Protein AF-A0AAD4ZIA1-F1 (afdb_monomer)

pLDDT: mean 70.16, std 20.49, range [25.11, 92.88]

Organism: Prunus dulcis (NCBI:txid3755)

Mean predicted aligned error: 16.09 Å

Foldseek 3Di:
DDDCDPVNVVVLVVLLVLLVQLLDPPDDPVSDDQVSLLVSLVSLLVLLQVLLCLQPVVSCVVVVPPPPPPDDDDDDDDDDDDDDDDDDPPPPPPPPRPRDPVSVVSLVSSLSSLVSVLSSLVVDDHDPVSLVSLLVSLVVSVVGPPSVSSVVSSVSSVVSSVVCVVCPPDPDDDDDDDDPDPCPVPDVCVVVVVLVVLLVVLQVVLVVLLVCLLPDDPVVNVVSVVVLVVLLVVLVVCVPPPVCVSSVSSLVSLCHPDPDPSSNVVSVVSNVVNVVVVVVVVVVVVVDPDVVVVVVVPPDDDDDDDPPDDDPVDPPPPD

Radius of gyration: 28.11 Å; Cα contacts (8 Å, |Δi|>4): 155; chains: 1; bounding box: 78×63×79 Å

InterPro domains:
  IPR033031 Scc2/Nipped-B family [PTHR21704] (13-160)

Secondary structure (DSSP, 8-state):
-----HHHHHHHHHHHHHHHHHTSTT--GGG--HHHHHHHHHHHHHHHHHHHHHH-HHHHHHS-------------------------------------HHHHHHHHHHHHHHHHHHHHHTTSPPPHHHHHHHHHHHHHGGGSTT-HHHHHHHHHHHHHHHHHHHS-------------S------TTHHHHHHHHHHHHHHHHHHHHHHHHHH--HHHHHHHHHHHHHHHHHHHHHTT-TT-TTHHHHHHTTS---S-HHHHHHHHHHHHHHHHHHHHHHHHHTT---HHHHHHHTT--------TT--SS------

Structure (mmCIF, N/CA/C/O backbone):
data_AF-A0AAD4ZIA1-F1
#
_entry.id   AF-A0AAD4ZIA1-F1
#
loop_
_atom_site.group_PDB
_atom_site.id
_atom_site.type_symbol
_atom_site.label_atom_id
_atom_site.label_alt_id
_atom_site.label_comp_id
_atom_site.label_asym_id
_atom_site.label_entity_id
_atom_site.label_seq_id
_atom_site.pdbx_PDB_ins_code
_atom_site.Cartn_x
_atom_site.Cartn_y
_atom_site.Cartn_z
_atom_site.occupancy
_atom_site.B_iso_or_equiv
_atom_site.auth_seq_id
_atom_site.auth_comp_id
_atom_site.auth_asym_id
_atom_site.auth_atom_id
_atom_site.pdbx_PDB_model_num
ATOM 1 N N . MET A 1 1 ? 10.361 -2.906 28.491 1.00 37.09 1 MET A N 1
ATOM 2 C CA . MET A 1 1 ? 9.391 -3.959 28.869 1.00 37.09 1 MET A CA 1
ATOM 3 C C . MET A 1 1 ? 8.257 -3.280 29.614 1.00 37.09 1 MET A C 1
ATOM 5 O O . MET A 1 1 ? 8.283 -3.226 30.834 1.00 37.09 1 MET A O 1
ATOM 9 N N . SER A 1 2 ? 7.315 -2.694 28.877 1.00 39.81 2 SER A N 1
ATOM 10 C CA . SER A 1 2 ? 6.115 -2.099 29.465 1.00 39.81 2 SER A CA 1
ATOM 11 C C . SER A 1 2 ? 5.078 -3.209 29.590 1.00 39.81 2 SER A C 1
ATOM 13 O O . SER A 1 2 ? 4.652 -3.787 28.592 1.00 39.81 2 SER A O 1
ATOM 15 N N . SER A 1 3 ? 4.757 -3.591 30.823 1.00 42.06 3 SER A N 1
ATOM 16 C CA . SER A 1 3 ? 3.624 -4.463 31.110 1.00 42.06 3 SER A CA 1
ATOM 17 C C . SER A 1 3 ? 2.357 -3.743 30.663 1.00 42.06 3 SER A C 1
ATOM 19 O O . SER A 1 3 ? 1.998 -2.723 31.245 1.00 42.06 3 SER A O 1
ATOM 21 N N . VAL A 1 4 ? 1.703 -4.252 29.626 1.00 54.84 4 VAL A N 1
ATOM 22 C CA . VAL A 1 4 ? 0.378 -3.789 29.209 1.00 54.84 4 VAL A CA 1
ATOM 23 C C . VAL A 1 4 ? -0.554 -4.048 30.389 1.00 54.84 4 VAL A C 1
ATOM 25 O O . VAL A 1 4 ? -0.768 -5.199 30.771 1.00 54.84 4 VAL A O 1
ATOM 28 N N . GLY A 1 5 ? -1.009 -2.980 31.040 1.00 59.91 5 GLY A N 1
ATOM 29 C CA . GLY A 1 5 ? -1.892 -3.084 32.195 1.00 59.91 5 GLY A CA 1
ATOM 30 C C . GLY A 1 5 ? -3.260 -3.662 31.808 1.00 59.91 5 GLY A C 1
ATOM 31 O O . GLY A 1 5 ? -3.654 -3.581 30.637 1.00 59.91 5 GLY A O 1
ATOM 32 N N . PRO A 1 6 ? -4.017 -4.217 32.773 1.00 59.25 6 PRO A N 1
ATOM 33 C CA . PRO A 1 6 ? -5.397 -4.654 32.539 1.00 59.25 6 PRO A CA 1
ATOM 34 C C . PRO A 1 6 ? -6.262 -3.532 31.935 1.00 59.25 6 PRO A C 1
ATOM 36 O O . PRO A 1 6 ? -7.084 -3.796 31.059 1.00 59.25 6 PRO A O 1
ATOM 39 N N . ASP A 1 7 ? -5.987 -2.277 32.299 1.00 67.69 7 ASP A N 1
ATOM 40 C CA . ASP A 1 7 ? -6.701 -1.097 31.802 1.00 67.69 7 ASP A CA 1
ATOM 41 C C . ASP A 1 7 ? -6.546 -0.892 30.284 1.00 67.69 7 ASP A C 1
ATOM 43 O O . ASP A 1 7 ? -7.519 -0.599 29.593 1.00 67.69 7 ASP A O 1
ATOM 47 N N . GLN A 1 8 ? -5.355 -1.118 29.720 1.00 71.56 8 GLN A N 1
ATOM 48 C CA . GLN A 1 8 ? -5.111 -0.925 28.282 1.00 71.56 8 GLN A CA 1
ATOM 49 C C . GLN A 1 8 ? -5.798 -1.999 27.431 1.00 71.56 8 GLN A C 1
ATOM 51 O O . GLN A 1 8 ? -6.274 -1.717 26.329 1.00 71.56 8 GLN A O 1
ATOM 56 N N . THR A 1 9 ? -5.913 -3.216 27.970 1.00 74.69 9 THR A N 1
ATOM 57 C CA . THR A 1 9 ? -6.642 -4.312 27.316 1.00 74.69 9 THR A CA 1
ATOM 58 C C . THR A 1 9 ? -8.144 -4.016 27.289 1.00 74.69 9 THR A C 1
ATOM 60 O O . THR A 1 9 ? -8.772 -4.141 26.238 1.00 74.69 9 THR A O 1
ATOM 63 N N . ALA A 1 10 ? -8.705 -3.523 28.400 1.00 80.19 10 ALA A N 1
ATOM 64 C CA . ALA A 1 10 ? -10.113 -3.137 28.483 1.00 80.19 10 ALA A CA 1
ATOM 65 C C . ALA A 1 10 ? -10.469 -1.987 27.520 1.00 80.19 10 ALA A C 1
ATOM 67 O O . ALA A 1 10 ? -11.498 -2.035 26.843 1.00 80.19 10 ALA A O 1
ATOM 68 N N . ILE A 1 11 ? -9.595 -0.979 27.391 1.00 80.56 11 ILE A N 1
ATOM 69 C CA . ILE A 1 11 ? -9.784 0.115 26.424 1.00 80.56 11 ILE A CA 1
ATOM 70 C C . ILE A 1 11 ? -9.808 -0.432 24.989 1.00 80.56 11 ILE A C 1
ATOM 72 O O . ILE A 1 11 ? -10.689 -0.086 24.203 1.00 80.56 11 ILE A O 1
ATOM 76 N N . GLN A 1 12 ? -8.886 -1.333 24.645 1.00 78.50 12 GLN A N 1
ATOM 77 C CA . GLN A 1 12 ? -8.811 -1.931 23.311 1.00 78.50 12 GLN A CA 1
ATOM 78 C C . GLN A 1 12 ? -10.031 -2.810 22.980 1.00 78.50 12 GLN A C 1
ATOM 80 O O . GLN A 1 12 ? -10.472 -2.871 21.828 1.00 78.50 12 GLN A O 1
ATOM 85 N N . GLU A 1 13 ? -10.588 -3.500 23.975 1.00 82.75 13 GLU A N 1
ATOM 86 C CA . GLU A 1 13 ? -11.832 -4.257 23.833 1.00 82.75 13 GLU A CA 1
ATOM 87 C C . GLU A 1 13 ? -13.035 -3.347 23.606 1.00 82.75 13 GLU A C 1
ATOM 89 O O . GLU A 1 13 ? -13.807 -3.609 22.684 1.00 82.75 13 GLU A O 1
ATOM 94 N N . SER A 1 14 ? -13.137 -2.256 24.368 1.00 83.69 14 SER A N 1
ATOM 95 C CA . SER A 1 14 ? -14.177 -1.239 24.198 1.00 83.69 14 SER A CA 1
ATOM 96 C C . SER A 1 14 ? -14.125 -0.598 22.808 1.00 83.69 14 SER A C 1
ATOM 98 O O . SER A 1 14 ? -15.145 -0.502 22.130 1.00 83.69 14 SER A O 1
ATOM 100 N N . ILE A 1 15 ? -12.927 -0.251 22.323 1.00 84.69 15 ILE A N 1
ATOM 101 C CA . ILE A 1 15 ? -12.740 0.339 20.990 1.00 84.69 15 ILE A CA 1
ATOM 102 C C . ILE A 1 15 ? -13.124 -0.637 19.880 1.00 84.69 15 ILE A C 1
ATOM 104 O O . ILE A 1 15 ? -13.818 -0.249 18.943 1.00 84.69 15 ILE A O 1
ATOM 108 N N . HIS A 1 16 ? -12.721 -1.907 19.978 1.00 84.19 16 HIS A N 1
ATOM 109 C CA . HIS A 1 16 ? -13.161 -2.910 19.009 1.00 84.19 16 HIS A CA 1
ATOM 110 C C . HIS A 1 16 ? -14.686 -3.075 19.068 1.00 84.19 16 HIS A C 1
ATOM 112 O O . HIS A 1 16 ? -15.319 -3.047 18.022 1.00 84.19 16 HIS A O 1
ATOM 118 N N . ALA A 1 17 ? -15.301 -3.169 20.249 1.00 82.94 17 ALA A N 1
ATOM 119 C CA . ALA A 1 17 ? -16.757 -3.266 20.353 1.00 82.94 17 ALA A CA 1
ATOM 120 C C . ALA A 1 17 ? -17.465 -2.053 19.718 1.00 82.94 17 ALA A C 1
ATOM 122 O O . ALA A 1 17 ? -18.392 -2.233 18.932 1.00 82.94 17 ALA A O 1
ATOM 123 N N . ALA A 1 18 ? -16.986 -0.834 19.984 1.00 83.25 18 ALA A N 1
ATOM 124 C CA . ALA A 1 18 ? -17.515 0.389 19.386 1.00 83.25 18 ALA A CA 1
ATOM 125 C C . ALA A 1 18 ? -17.379 0.386 17.854 1.00 83.25 18 ALA A C 1
ATOM 127 O O . ALA A 1 18 ? -18.352 0.654 17.154 1.00 83.25 18 ALA A O 1
ATOM 128 N N . LEU A 1 19 ? -16.206 0.022 17.323 1.00 81.19 19 LEU A N 1
ATOM 129 C CA . LEU A 1 19 ? -15.974 -0.084 15.879 1.00 81.19 19 LEU A CA 1
ATOM 130 C C . LEU A 1 19 ? -16.812 -1.176 15.220 1.00 81.19 19 LEU A C 1
ATOM 132 O O . LEU A 1 19 ? -17.355 -0.947 14.148 1.00 81.19 19 LEU A O 1
ATOM 136 N N . ALA A 1 20 ? -16.954 -2.338 15.854 1.00 80.62 20 ALA A N 1
ATOM 137 C CA . ALA A 1 20 ? -17.770 -3.430 15.333 1.00 80.62 20 ALA A CA 1
ATOM 138 C C . ALA A 1 20 ? -19.249 -3.031 15.240 1.00 80.62 20 ALA A C 1
ATOM 140 O O . ALA A 1 20 ? -19.926 -3.396 14.283 1.00 80.62 20 ALA A O 1
ATOM 141 N N . VAL A 1 21 ? -19.735 -2.245 16.206 1.00 80.88 21 VAL A N 1
ATOM 142 C CA . VAL A 1 21 ? -21.086 -1.676 16.172 1.00 80.88 21 VAL A CA 1
ATOM 143 C C . VAL A 1 21 ? -21.204 -0.624 15.067 1.00 80.88 21 VAL A C 1
ATOM 145 O O . VAL A 1 21 ? -22.150 -0.684 14.292 1.00 80.88 21 VAL A O 1
ATOM 148 N N . MET A 1 22 ? -20.247 0.301 14.943 1.00 78.50 22 MET A N 1
ATOM 149 C CA . MET A 1 22 ? -20.277 1.358 13.916 1.00 78.50 22 MET A CA 1
ATOM 150 C C . MET A 1 22 ? -20.092 0.835 12.480 1.00 78.50 22 MET A C 1
ATOM 152 O O . MET A 1 22 ? -20.610 1.441 11.545 1.00 78.50 22 MET A O 1
ATOM 156 N N . ALA A 1 23 ? -19.382 -0.281 12.296 1.00 76.06 23 ALA A N 1
ATOM 157 C CA . ALA A 1 23 ? -19.125 -0.904 10.995 1.00 76.06 23 ALA A CA 1
ATOM 158 C C . ALA A 1 23 ? -20.244 -1.860 10.530 1.00 76.06 23 ALA A C 1
ATOM 160 O O . ALA A 1 23 ? -20.169 -2.406 9.429 1.00 76.06 23 ALA A O 1
ATOM 161 N N . HIS A 1 24 ? -21.283 -2.096 11.342 1.00 76.69 24 HIS A N 1
ATOM 162 C CA . HIS A 1 24 ? -22.409 -2.936 10.933 1.00 76.69 24 HIS A CA 1
ATOM 163 C C . HIS A 1 24 ? -23.261 -2.228 9.864 1.00 76.69 24 HIS A C 1
ATOM 165 O O . HIS A 1 24 ? -23.555 -1.037 9.948 1.00 76.69 24 HIS A O 1
ATOM 171 N N . ASN A 1 25 ? -23.721 -2.982 8.864 1.00 57.41 25 ASN A N 1
ATOM 172 C CA . ASN A 1 25 ? -24.645 -2.495 7.841 1.00 57.41 25 ASN A CA 1
ATOM 173 C C . ASN A 1 25 ? -26.004 -2.101 8.472 1.00 57.41 25 ASN A C 1
ATOM 175 O O . ASN A 1 25 ? -26.551 -2.901 9.228 1.00 57.41 25 ASN A O 1
ATOM 179 N N . GLN A 1 26 ? -26.562 -0.929 8.137 1.00 61.12 26 GLN A N 1
ATOM 180 C CA . GLN A 1 26 ? -27.829 -0.364 8.670 1.00 61.12 26 GLN A CA 1
ATOM 181 C C . GLN A 1 26 ? -27.776 0.283 10.072 1.00 61.12 26 GLN A C 1
ATOM 183 O O . GLN A 1 26 ? -28.705 0.134 10.868 1.00 61.12 26 GLN A O 1
ATOM 188 N N . MET A 1 27 ? -26.726 1.047 10.381 1.00 69.44 27 MET A N 1
ATOM 189 C CA . MET A 1 27 ? -26.651 1.794 11.643 1.00 69.44 27 MET A CA 1
ATOM 190 C C . MET A 1 27 ? -27.258 3.209 11.548 1.00 69.44 27 MET A C 1
ATOM 192 O O . MET A 1 27 ? -27.096 3.888 10.530 1.00 69.44 27 MET A O 1
ATOM 196 N N . PRO A 1 28 ? -27.950 3.701 12.600 1.00 71.62 28 PRO A N 1
ATOM 197 C CA . PRO A 1 28 ? -28.499 5.054 12.618 1.00 71.62 28 PRO A CA 1
ATOM 198 C C . PRO A 1 28 ? -27.390 6.108 12.560 1.00 71.62 28 PRO A C 1
ATOM 200 O O . PRO A 1 28 ? -26.430 6.039 13.326 1.00 71.62 28 PRO A O 1
ATOM 203 N N . LYS A 1 29 ? -27.588 7.166 11.760 1.00 67.88 29 LYS A N 1
ATOM 204 C CA . LYS A 1 29 ? -26.634 8.288 11.625 1.00 67.88 29 LYS A CA 1
ATOM 205 C C . LYS A 1 29 ? -26.238 8.961 12.951 1.00 67.88 29 LYS A C 1
ATOM 207 O O . LYS A 1 29 ? -25.201 9.593 13.036 1.00 67.88 29 LYS A O 1
ATOM 212 N N . GLN A 1 30 ? -27.061 8.824 13.989 1.00 69.06 30 GLN A N 1
ATOM 213 C CA . GLN A 1 30 ? -26.855 9.422 15.315 1.00 69.06 30 GLN A CA 1
ATOM 214 C C . GLN A 1 30 ? -25.779 8.716 16.157 1.00 69.06 30 GLN A C 1
ATOM 216 O O . GLN A 1 30 ? -25.318 9.280 17.150 1.00 69.06 30 GLN A O 1
ATOM 221 N N . LEU A 1 31 ? -25.415 7.475 15.808 1.00 72.56 31 LEU A N 1
ATOM 222 C CA . LEU A 1 31 ? -24.353 6.734 16.498 1.00 72.56 31 LEU A CA 1
ATOM 223 C C . LEU A 1 31 ? -22.956 7.162 16.059 1.00 72.56 31 LEU A C 1
ATOM 225 O O . LEU A 1 31 ? -21.994 6.949 16.796 1.00 72.56 31 LEU A O 1
ATOM 229 N N . TYR A 1 32 ? -22.863 7.794 14.899 1.00 76.31 32 TYR A N 1
ATOM 230 C CA . TYR A 1 32 ? -21.624 8.313 14.378 1.00 76.31 32 TYR A CA 1
ATOM 231 C C . TYR A 1 32 ? -21.344 9.688 14.974 1.00 76.31 32 TYR A C 1
ATOM 233 O O . TYR A 1 32 ? -21.985 10.690 14.655 1.00 76.31 32 TYR A O 1
ATOM 241 N N . LYS A 1 33 ? -20.423 9.713 15.933 1.00 79.06 33 LYS A N 1
ATOM 242 C CA . LYS A 1 33 ? -19.935 10.948 16.540 1.00 79.06 33 LYS A CA 1
ATOM 243 C C . LYS A 1 33 ? -18.488 11.129 16.130 1.00 79.06 33 LYS A C 1
ATOM 245 O O . LYS A 1 33 ? -17.649 10.322 16.530 1.00 79.06 33 LYS A O 1
ATOM 250 N N . GLU A 1 34 ? -18.213 12.212 15.413 1.00 79.00 34 GLU A N 1
ATOM 251 C CA . GLU A 1 34 ? -16.874 12.582 14.947 1.00 79.00 34 GLU A CA 1
ATOM 252 C C . GLU A 1 34 ? -15.849 12.503 16.087 1.00 79.00 34 GLU A C 1
ATOM 254 O O . GLU A 1 34 ? -14.891 11.747 15.992 1.00 79.00 34 GLU A O 1
ATOM 259 N N . GLU A 1 35 ? -16.134 13.109 17.245 1.00 83.50 35 GLU A N 1
ATOM 260 C CA . GLU A 1 35 ? -15.244 13.061 18.417 1.00 83.50 35 GLU A CA 1
ATOM 261 C C . GLU A 1 35 ? -14.875 11.641 18.888 1.00 83.50 35 GLU A C 1
ATOM 263 O O . GLU A 1 35 ? -13.798 11.421 19.445 1.00 83.50 35 GLU A O 1
ATOM 268 N N . ILE A 1 36 ? -15.784 10.670 18.743 1.00 82.25 36 ILE A N 1
ATOM 269 C CA . ILE A 1 36 ? -15.523 9.280 19.136 1.00 82.25 36 ILE A CA 1
ATOM 270 C C . ILE A 1 36 ? -14.604 8.626 18.105 1.00 82.25 36 ILE A C 1
ATOM 272 O O . ILE A 1 36 ? -13.661 7.933 18.483 1.00 82.25 36 ILE A O 1
ATOM 276 N N . ILE A 1 37 ? -14.849 8.876 16.821 1.00 83.06 37 ILE A N 1
ATOM 277 C CA . ILE A 1 37 ? -14.045 8.350 15.715 1.00 83.06 37 ILE A CA 1
ATOM 278 C C . ILE A 1 37 ? -12.629 8.918 15.779 1.00 83.06 37 ILE A C 1
ATOM 280 O O . ILE A 1 37 ? -11.670 8.149 15.733 1.00 83.06 37 ILE A O 1
ATOM 284 N N . GLU A 1 38 ? -12.483 10.226 15.992 1.00 84.12 38 GLU A N 1
ATOM 285 C CA . GLU A 1 38 ? -11.178 10.872 16.149 1.00 84.12 38 GLU A CA 1
ATOM 286 C C . GLU A 1 38 ? -10.405 10.284 17.334 1.00 84.12 38 GLU A C 1
ATOM 288 O O . GLU A 1 38 ? -9.246 9.899 17.183 1.00 84.12 38 GLU A O 1
ATOM 293 N N . ARG A 1 39 ? -11.052 10.096 18.496 1.00 84.94 39 ARG A N 1
ATOM 294 C CA . ARG A 1 39 ? -10.414 9.448 19.657 1.00 84.94 39 ARG A CA 1
ATOM 295 C C . ARG A 1 39 ? -10.002 8.001 19.382 1.00 84.94 39 ARG A C 1
ATOM 297 O O . ARG A 1 39 ? -8.949 7.568 19.849 1.00 84.94 39 ARG A O 1
ATOM 304 N N . ILE A 1 40 ? -10.811 7.241 18.645 1.00 86.12 40 ILE A N 1
ATOM 305 C CA . ILE A 1 40 ? -10.488 5.859 18.270 1.00 86.12 40 ILE A CA 1
ATOM 306 C C . ILE A 1 40 ? -9.285 5.819 17.323 1.00 86.12 40 ILE A C 1
ATOM 308 O O . ILE A 1 40 ? -8.394 4.985 17.503 1.00 86.12 40 ILE A O 1
ATOM 312 N N . LEU A 1 41 ? -9.237 6.711 16.333 1.00 85.62 41 LEU A N 1
ATOM 313 C CA . LEU A 1 41 ? -8.121 6.825 15.393 1.00 85.62 41 LEU A CA 1
ATOM 314 C C . LEU A 1 41 ? -6.832 7.237 16.106 1.00 85.62 41 LEU A C 1
ATOM 316 O O . LEU A 1 41 ? -5.792 6.601 15.921 1.00 85.62 41 LEU A O 1
ATOM 320 N N . GLU A 1 42 ? -6.927 8.239 16.976 1.00 86.00 42 GLU A N 1
ATOM 321 C CA . GLU A 1 42 ? -5.843 8.718 17.828 1.00 86.00 42 GLU A CA 1
ATOM 322 C C . GLU A 1 42 ? -5.264 7.582 18.679 1.00 86.00 42 GLU A C 1
ATOM 324 O O . GLU A 1 42 ? -4.055 7.344 18.681 1.00 86.00 42 GLU A O 1
ATOM 329 N N . PHE A 1 43 ? -6.123 6.821 19.361 1.00 86.12 43 PHE A N 1
ATOM 330 C CA . PHE A 1 43 ? -5.699 5.674 20.161 1.00 86.12 43 PHE A CA 1
ATOM 331 C C . PHE A 1 43 ? -5.072 4.568 19.305 1.00 86.12 43 PHE A C 1
ATOM 333 O O . PHE A 1 43 ? -4.028 4.020 19.662 1.00 86.12 43 PHE A O 1
ATOM 340 N N . SER A 1 44 ? -5.683 4.247 18.162 1.00 86.81 44 SER A N 1
ATOM 341 C CA . SER A 1 44 ? -5.189 3.208 17.251 1.00 86.81 44 SER A CA 1
ATOM 342 C C . SER A 1 44 ? -3.789 3.541 16.744 1.00 86.81 44 SER A C 1
ATOM 344 O O . SER A 1 44 ? -2.927 2.666 16.694 1.00 86.81 44 SER A O 1
ATOM 346 N N . ARG A 1 45 ? -3.521 4.816 16.437 1.00 86.94 45 ARG A N 1
ATOM 347 C CA . ARG A 1 45 ? -2.191 5.277 16.032 1.00 86.94 45 ARG A CA 1
ATOM 348 C C . ARG A 1 45 ? -1.148 5.070 17.125 1.00 86.94 45 ARG A C 1
ATOM 350 O O . ARG A 1 45 ? -0.082 4.533 16.832 1.00 86.94 45 ARG A O 1
ATOM 357 N N . HIS A 1 46 ? -1.439 5.496 18.352 1.00 86.38 46 HIS A N 1
ATOM 358 C CA . HIS A 1 46 ? -0.512 5.328 19.475 1.00 86.38 46 HIS A CA 1
ATOM 359 C C . HIS A 1 46 ? -0.199 3.852 19.722 1.00 86.38 46 HIS A C 1
ATOM 361 O O . HIS A 1 46 ? 0.959 3.472 19.829 1.00 86.38 46 HIS A O 1
ATOM 367 N N . GLN A 1 47 ? -1.214 2.993 19.680 1.00 85.81 47 GLN A N 1
ATOM 368 C CA . GLN A 1 47 ? -1.020 1.555 19.841 1.00 85.81 47 GLN A CA 1
ATOM 369 C C . GLN A 1 47 ? -0.192 0.933 18.709 1.00 85.81 47 GLN A C 1
ATOM 371 O O . GLN A 1 47 ? 0.629 0.052 18.949 1.00 85.81 47 GLN A O 1
ATOM 376 N N . ILE A 1 48 ? -0.376 1.383 17.465 1.00 87.44 48 ILE A N 1
ATOM 377 C CA . ILE A 1 48 ? 0.440 0.936 16.328 1.00 87.44 48 ILE A CA 1
ATOM 378 C C . ILE A 1 48 ? 1.901 1.388 16.501 1.00 87.44 48 ILE A C 1
ATOM 380 O O . ILE A 1 48 ? 2.809 0.597 16.250 1.00 87.44 48 ILE A O 1
ATOM 384 N N . MET A 1 49 ? 2.133 2.609 16.991 1.00 86.06 49 MET A N 1
ATOM 385 C CA . MET A 1 49 ? 3.465 3.119 17.343 1.00 86.06 49 MET A CA 1
ATOM 386 C C . MET A 1 49 ? 4.125 2.278 18.449 1.00 86.06 49 MET A C 1
ATOM 388 O O . MET A 1 49 ? 5.291 1.906 18.325 1.00 86.06 49 MET A O 1
ATOM 392 N N . ASP A 1 50 ? 3.374 1.912 19.488 1.00 85.38 50 ASP A N 1
ATOM 393 C CA . ASP A 1 50 ? 3.861 1.068 20.585 1.00 85.38 50 ASP A CA 1
ATOM 394 C C . ASP A 1 50 ? 4.233 -0.338 20.100 1.00 85.38 50 ASP A C 1
ATOM 396 O O . ASP A 1 50 ? 5.271 -0.885 20.482 1.00 85.38 50 ASP A O 1
ATOM 400 N N . VAL A 1 51 ? 3.414 -0.917 19.213 1.00 85.38 51 VAL A N 1
ATOM 401 C CA . VAL A 1 51 ? 3.711 -2.203 18.570 1.00 85.38 51 VAL A CA 1
ATOM 402 C C . VAL A 1 51 ? 4.980 -2.093 17.724 1.00 85.38 51 VAL A C 1
ATOM 404 O O . VAL A 1 51 ? 5.860 -2.936 17.865 1.00 85.38 51 VAL A O 1
ATOM 407 N N . MET A 1 52 ? 5.131 -1.045 16.909 1.00 85.44 52 MET A N 1
ATOM 408 C CA . MET A 1 52 ? 6.353 -0.822 16.125 1.00 85.44 52 MET A CA 1
ATOM 409 C C . MET A 1 52 ? 7.600 -0.731 17.010 1.00 85.44 52 MET A C 1
ATOM 411 O O . MET A 1 52 ? 8.575 -1.437 16.765 1.00 85.44 52 MET A O 1
ATOM 415 N N . CYS A 1 53 ? 7.546 0.055 18.088 1.00 84.62 53 CYS A N 1
ATOM 416 C CA . CYS A 1 53 ? 8.648 0.186 19.045 1.00 84.62 53 CYS A CA 1
ATOM 417 C C . CYS A 1 53 ? 8.991 -1.135 19.757 1.00 84.62 53 CYS A C 1
ATOM 419 O O . CYS A 1 53 ? 10.139 -1.353 20.148 1.00 84.62 53 CYS A O 1
ATOM 421 N N . ALA A 1 54 ? 8.006 -2.014 19.961 1.00 84.56 54 ALA A N 1
ATOM 422 C CA . ALA A 1 54 ? 8.218 -3.313 20.593 1.00 84.56 54 ALA A CA 1
ATOM 423 C C . ALA A 1 54 ? 8.918 -4.324 19.668 1.00 84.56 54 ALA A C 1
ATOM 425 O O . ALA A 1 54 ? 9.644 -5.191 20.162 1.00 84.56 54 ALA A O 1
ATOM 426 N N . TYR A 1 55 ? 8.691 -4.224 18.357 1.00 83.44 55 TYR A N 1
ATOM 427 C CA . TYR A 1 55 ? 9.327 -5.067 17.341 1.00 83.44 55 TYR A CA 1
ATOM 428 C C . TYR A 1 55 ? 10.713 -4.548 16.949 1.00 83.44 55 TYR A C 1
ATOM 430 O O . TYR A 1 55 ? 11.647 -5.343 16.846 1.00 83.44 55 TYR A O 1
ATOM 438 N N . ASP A 1 56 ? 10.869 -3.230 16.826 1.00 83.38 56 ASP A N 1
ATOM 439 C CA . ASP A 1 56 ? 12.149 -2.578 16.572 1.00 83.38 56 ASP A CA 1
ATOM 440 C C . ASP A 1 56 ? 12.399 -1.425 17.566 1.00 83.38 56 ASP A C 1
ATOM 442 O O . ASP A 1 56 ? 11.911 -0.306 17.388 1.00 83.38 56 ASP A O 1
ATOM 446 N N . PRO A 1 57 ? 13.214 -1.654 18.612 1.00 74.88 57 PRO A N 1
ATOM 447 C CA . PRO A 1 57 ? 13.578 -0.610 19.567 1.00 74.88 57 PRO A CA 1
ATOM 448 C C . PRO A 1 57 ? 14.378 0.553 18.959 1.00 74.88 57 PRO A C 1
ATOM 450 O O . PRO A 1 57 ? 14.448 1.621 19.568 1.00 74.88 57 PRO A O 1
ATOM 453 N N . SER A 1 58 ? 15.003 0.376 17.789 1.00 75.31 58 SER A N 1
ATOM 454 C CA . SER A 1 58 ? 15.718 1.460 17.105 1.00 75.31 58 SER A CA 1
ATOM 455 C C . SER A 1 58 ? 14.755 2.489 16.505 1.00 75.31 58 SER A C 1
ATOM 457 O O . SER A 1 58 ? 15.059 3.685 16.500 1.00 75.31 58 SER A O 1
ATOM 459 N N . TYR A 1 59 ? 13.543 2.059 16.140 1.00 72.62 59 TYR A N 1
ATOM 460 C CA . TYR A 1 59 ? 12.458 2.930 15.698 1.00 72.62 59 TYR A CA 1
ATOM 461 C C . TYR A 1 59 ? 12.053 3.940 16.788 1.00 72.62 59 TYR A C 1
ATOM 463 O O . TYR A 1 59 ? 11.906 5.132 16.515 1.00 72.62 59 TYR A O 1
ATOM 471 N N . HIS A 1 60 ? 12.006 3.504 18.054 1.00 68.00 60 HIS A N 1
ATOM 472 C CA . HIS A 1 60 ? 11.753 4.382 19.206 1.00 68.00 60 HIS A CA 1
ATOM 473 C C . HIS A 1 60 ? 12.819 5.486 19.361 1.00 68.00 60 HIS A C 1
ATOM 475 O O . HIS A 1 60 ? 12.522 6.588 19.817 1.00 68.00 60 HIS A O 1
ATOM 481 N N . ALA A 1 61 ? 14.079 5.217 19.004 1.00 61.44 61 ALA A N 1
ATOM 482 C CA . ALA A 1 61 ? 15.158 6.201 19.124 1.00 61.44 61 ALA A CA 1
ATOM 483 C C . ALA A 1 61 ? 15.083 7.301 18.051 1.00 61.44 61 ALA A C 1
ATOM 485 O O . ALA A 1 61 ? 15.483 8.432 18.317 1.00 61.44 61 ALA A O 1
ATOM 486 N N . LEU A 1 62 ? 14.553 6.974 16.868 1.00 59.56 62 LEU A N 1
ATOM 487 C CA . LEU A 1 62 ? 14.370 7.905 15.749 1.00 59.56 62 LEU A CA 1
ATOM 488 C C . LEU A 1 62 ? 13.075 8.721 15.855 1.00 59.56 62 LEU A C 1
ATOM 490 O O . LEU A 1 62 ? 13.009 9.832 15.336 1.00 59.56 62 LEU A O 1
ATOM 494 N N . HIS A 1 63 ? 12.066 8.178 16.538 1.00 60.72 63 HIS A N 1
ATOM 495 C CA . HIS A 1 63 ? 10.744 8.785 16.700 1.00 60.72 63 HIS A CA 1
ATOM 496 C C . HIS A 1 63 ? 10.429 9.191 18.141 1.00 60.72 63 HIS A C 1
ATOM 498 O O . HIS A 1 63 ? 9.255 9.360 18.478 1.00 60.72 63 HIS A O 1
ATOM 504 N N . ARG A 1 64 ? 11.453 9.391 18.988 1.00 45.53 64 ARG A N 1
ATOM 505 C CA . ARG A 1 64 ? 11.253 10.062 20.278 1.00 45.53 64 ARG A CA 1
ATOM 506 C C . ARG A 1 64 ? 10.497 11.364 19.984 1.00 45.53 64 ARG A C 1
ATOM 508 O O . ARG A 1 64 ? 10.966 12.116 19.123 1.00 45.53 64 ARG A O 1
ATOM 515 N N . PRO A 1 65 ? 9.343 11.620 20.624 1.00 37.53 65 PRO A N 1
ATOM 516 C CA . PRO A 1 65 ? 8.704 12.914 20.490 1.00 37.53 65 PRO A CA 1
ATOM 517 C C . PRO A 1 65 ? 9.760 13.955 20.845 1.00 37.53 65 PRO A C 1
ATOM 519 O O . PRO A 1 65 ? 10.415 13.861 21.885 1.00 37.53 65 PRO A O 1
ATOM 522 N N . ILE A 1 66 ? 10.000 14.879 19.919 1.00 39.72 66 ILE A N 1
ATOM 523 C CA . ILE A 1 66 ? 10.715 16.109 20.221 1.00 39.72 66 ILE A CA 1
ATOM 524 C C . ILE A 1 66 ? 9.739 16.867 21.119 1.00 39.72 66 ILE A C 1
ATOM 526 O O . ILE A 1 66 ? 8.937 17.661 20.642 1.00 39.72 66 ILE A O 1
ATOM 530 N N . GLU A 1 67 ? 9.701 16.501 22.398 1.00 33.06 67 GLU A N 1
ATOM 531 C CA . GLU A 1 67 ? 9.297 17.451 23.414 1.00 33.06 67 GLU A CA 1
ATOM 532 C C . GLU A 1 67 ? 10.358 18.545 23.349 1.00 33.06 67 GLU A C 1
ATOM 534 O O . GLU A 1 67 ? 11.563 18.277 23.398 1.00 33.06 67 GLU A O 1
ATOM 539 N N . GLU A 1 68 ? 9.882 19.747 23.056 1.00 35.47 68 GLU A N 1
ATOM 540 C CA . GLU A 1 68 ? 10.633 20.990 23.035 1.00 35.47 68 GLU A CA 1
ATOM 541 C C . GLU A 1 68 ? 11.168 21.278 24.444 1.00 35.47 68 GLU A C 1
ATOM 543 O O . GLU A 1 68 ? 10.685 22.172 25.124 1.00 35.47 68 GLU A O 1
ATOM 548 N N . ASP A 1 69 ? 12.169 20.527 24.894 1.00 32.47 69 ASP A N 1
ATOM 549 C CA . ASP A 1 69 ? 13.025 20.949 25.998 1.00 32.47 69 ASP A CA 1
ATOM 550 C C . ASP A 1 69 ? 14.216 21.694 25.387 1.00 32.47 69 ASP A C 1
ATOM 552 O O . ASP A 1 69 ? 15.331 21.182 25.240 1.00 32.47 69 ASP A O 1
ATOM 556 N N . GLU A 1 70 ? 13.944 22.933 24.974 1.00 33.47 70 GLU A N 1
ATOM 557 C CA . GLU A 1 70 ? 14.961 23.974 25.013 1.00 33.47 70 GLU A CA 1
ATOM 558 C C . GLU A 1 70 ? 15.289 24.241 26.486 1.00 33.47 70 GLU A C 1
ATOM 560 O O . GLU A 1 70 ? 14.611 25.019 27.147 1.00 33.47 70 GLU A O 1
ATOM 565 N N . ASP A 1 71 ? 16.355 23.627 26.992 1.00 30.08 71 ASP A N 1
ATOM 566 C CA . ASP A 1 71 ? 17.094 24.205 28.113 1.00 30.08 71 ASP A CA 1
ATOM 567 C C . ASP A 1 71 ? 18.574 24.313 27.713 1.00 30.08 71 ASP A C 1
ATOM 569 O O . ASP A 1 71 ? 19.283 23.301 27.610 1.00 30.08 71 ASP A O 1
ATOM 573 N N . PRO A 1 72 ? 19.056 25.527 27.387 1.00 38.25 72 PRO A N 1
ATOM 574 C CA . PRO A 1 72 ? 20.458 25.774 27.147 1.00 38.25 72 PRO A CA 1
ATOM 575 C C . PRO A 1 72 ? 21.167 26.000 28.487 1.00 38.25 72 PRO A C 1
ATOM 577 O O . PRO A 1 72 ? 20.721 26.784 29.317 1.00 38.25 72 PRO A O 1
ATOM 580 N N . ASP A 1 73 ? 22.350 25.400 28.600 1.00 29.16 73 ASP A N 1
ATOM 581 C CA . ASP A 1 73 ? 23.445 25.797 29.495 1.00 29.16 73 ASP A CA 1
ATOM 582 C C . ASP A 1 73 ? 23.557 25.094 30.865 1.00 29.16 73 ASP A C 1
ATOM 584 O O . ASP A 1 73 ? 22.860 25.397 31.828 1.00 29.16 73 ASP A O 1
ATOM 588 N N . ALA A 1 74 ? 24.542 24.190 30.953 1.00 33.06 74 ALA A N 1
ATOM 589 C CA . ALA A 1 74 ? 25.377 23.990 32.142 1.00 33.06 74 ALA A CA 1
ATOM 590 C C . ALA A 1 74 ? 26.646 23.185 31.779 1.00 33.06 74 ALA A C 1
ATOM 592 O O . ALA A 1 74 ? 26.716 21.963 31.902 1.00 33.06 74 ALA A O 1
ATOM 593 N N . GLU A 1 75 ? 27.634 23.908 31.256 1.00 27.53 75 GLU A N 1
ATOM 594 C CA . GLU A 1 75 ? 29.040 23.899 31.694 1.00 27.53 75 GLU A CA 1
ATOM 595 C C . GLU A 1 75 ? 29.768 22.568 32.044 1.00 27.53 75 GLU A C 1
ATOM 597 O O . GLU A 1 75 ? 29.614 21.951 33.093 1.00 27.53 75 GLU A O 1
ATOM 602 N N . ILE A 1 76 ? 30.683 22.199 31.140 1.00 31.45 76 ILE A N 1
ATOM 603 C CA . ILE A 1 76 ? 32.108 21.854 31.343 1.00 31.45 76 ILE A CA 1
ATOM 604 C C . ILE A 1 76 ? 32.550 21.327 32.732 1.00 31.45 76 ILE A C 1
ATOM 606 O O . ILE A 1 76 ? 32.686 22.073 33.695 1.00 31.45 76 ILE A O 1
ATOM 610 N N . GLY A 1 77 ? 33.093 20.098 32.728 1.00 25.11 77 GLY A N 1
ATOM 611 C CA . GLY A 1 77 ? 34.367 19.815 33.408 1.00 25.11 77 GLY A CA 1
ATOM 612 C C . GLY A 1 77 ? 34.484 18.483 34.156 1.00 25.11 77 GLY A C 1
ATOM 613 O O . GLY A 1 77 ? 33.962 18.332 35.253 1.00 25.11 77 GLY A O 1
ATOM 614 N N . SER A 1 78 ? 35.333 17.575 33.653 1.00 28.34 78 SER A N 1
ATOM 615 C CA . SER A 1 78 ? 36.605 17.189 34.313 1.00 28.34 78 SER A CA 1
ATOM 616 C C . SER A 1 78 ? 37.054 15.755 34.004 1.00 28.34 78 SER A C 1
ATOM 618 O O . SER A 1 78 ? 36.354 14.768 34.211 1.00 28.34 78 SER A O 1
ATOM 620 N N . ALA A 1 79 ? 38.298 15.661 33.540 1.00 29.39 79 ALA A N 1
ATOM 621 C CA . ALA A 1 79 ? 39.029 14.443 33.231 1.00 29.39 79 ALA A CA 1
ATOM 622 C C . ALA A 1 79 ? 39.623 13.771 34.484 1.00 29.39 79 ALA A C 1
ATOM 624 O O . ALA A 1 79 ? 40.172 14.467 35.335 1.00 29.39 79 ALA A O 1
ATOM 625 N N . SER A 1 80 ? 39.676 12.427 34.523 1.00 27.95 80 SER A N 1
ATOM 626 C CA . SER A 1 80 ? 40.929 11.666 34.751 1.00 27.95 80 SER A CA 1
ATOM 627 C C . SER A 1 80 ? 40.769 10.138 34.906 1.00 27.95 80 SER A C 1
ATOM 629 O O . SER A 1 80 ? 40.097 9.648 35.801 1.00 27.95 80 SER A O 1
ATOM 631 N N . LYS A 1 81 ? 41.606 9.431 34.122 1.00 30.89 81 LYS A N 1
ATOM 632 C CA . LYS A 1 81 ? 42.395 8.204 34.415 1.00 30.89 81 LYS A CA 1
ATOM 633 C C . LYS A 1 81 ? 41.762 6.789 34.444 1.00 30.89 81 LYS A C 1
ATOM 635 O O . LYS A 1 81 ? 41.274 6.312 35.454 1.00 30.89 81 LYS A O 1
ATOM 640 N N . LYS A 1 82 ? 42.144 6.050 33.382 1.00 30.20 82 LYS A N 1
ATOM 641 C CA . LYS A 1 82 ? 42.797 4.710 33.347 1.00 30.20 82 LYS A CA 1
ATOM 642 C C . LYS A 1 82 ? 42.051 3.503 33.956 1.00 30.20 82 LYS A C 1
ATOM 644 O O . LYS A 1 82 ? 42.135 3.281 35.156 1.00 30.20 82 LYS A O 1
ATOM 649 N N . ARG A 1 83 ? 41.670 2.541 33.096 1.00 30.34 83 ARG A N 1
ATOM 650 C CA . ARG A 1 83 ? 42.441 1.288 32.870 1.00 30.34 83 ARG A CA 1
ATOM 651 C C . ARG A 1 83 ? 41.846 0.419 31.750 1.00 30.34 83 ARG A C 1
ATOM 653 O O . ARG A 1 83 ? 40.657 0.138 31.729 1.00 30.34 83 ARG A O 1
ATOM 660 N N . HIS A 1 84 ? 42.728 -0.052 30.870 1.00 31.45 84 HIS A N 1
ATOM 661 C CA . HIS A 1 84 ? 42.496 -1.119 29.895 1.00 31.45 84 HIS A CA 1
ATOM 662 C C . HIS A 1 84 ? 41.997 -2.405 30.578 1.00 31.45 84 HIS A C 1
ATOM 664 O O . HIS A 1 84 ? 42.660 -2.921 31.478 1.00 31.45 84 HIS A O 1
ATOM 670 N N . SER A 1 85 ? 40.902 -2.979 30.079 1.00 26.67 85 SER A N 1
ATOM 671 C CA . SER A 1 85 ? 40.636 -4.416 30.166 1.00 26.67 85 SER A CA 1
ATOM 672 C C . SER A 1 85 ? 40.072 -4.867 28.825 1.00 26.67 85 SER A C 1
ATOM 674 O O . SER A 1 85 ? 38.941 -4.554 28.464 1.00 26.67 85 SER A O 1
ATOM 676 N N . ILE A 1 86 ? 40.916 -5.557 28.060 1.00 38.56 86 ILE A N 1
ATOM 677 C CA . ILE A 1 86 ? 40.516 -6.324 26.886 1.00 38.56 86 ILE A CA 1
ATOM 678 C C . ILE A 1 86 ? 39.650 -7.469 27.419 1.00 38.56 86 ILE A C 1
ATOM 680 O O . ILE A 1 86 ? 40.165 -8.445 27.961 1.00 38.56 86 ILE A O 1
ATOM 684 N N . LYS A 1 87 ? 38.327 -7.325 27.314 1.00 35.06 87 LYS A N 1
ATOM 685 C CA . LYS A 1 87 ? 37.397 -8.445 27.425 1.00 35.06 87 LYS A CA 1
ATOM 686 C C . LYS A 1 87 ? 36.972 -8.825 26.018 1.00 35.06 87 LYS A C 1
ATOM 688 O O . LYS A 1 87 ? 36.394 -8.036 25.282 1.00 35.06 87 LYS A O 1
ATOM 693 N N . THR A 1 88 ? 37.354 -10.043 25.675 1.00 29.45 88 THR A N 1
ATOM 694 C CA . THR A 1 88 ? 36.947 -10.822 24.516 1.00 29.45 88 THR A CA 1
ATOM 695 C C . THR A 1 88 ? 35.508 -10.528 24.093 1.00 29.45 88 THR A C 1
ATOM 697 O O . THR A 1 88 ? 34.561 -10.715 24.859 1.00 29.45 88 THR A O 1
ATOM 700 N N . VAL A 1 89 ? 35.356 -10.091 22.841 1.00 32.75 89 VAL A N 1
ATOM 701 C CA . VAL A 1 89 ? 34.082 -10.047 22.123 1.00 32.75 89 VAL A CA 1
ATOM 702 C C . VAL A 1 89 ? 33.584 -11.487 22.014 1.00 32.75 89 VAL A C 1
ATOM 704 O O . VAL A 1 89 ? 33.910 -12.221 21.084 1.00 32.75 89 VAL A O 1
ATOM 707 N N . LYS A 1 90 ? 32.813 -11.929 23.010 1.00 27.97 90 LYS A N 1
ATOM 708 C CA . LYS A 1 90 ? 31.868 -13.017 22.799 1.00 27.97 90 LYS A CA 1
ATOM 709 C C . LYS A 1 90 ? 30.809 -12.436 21.882 1.00 27.97 90 LYS A C 1
ATOM 711 O O . LYS A 1 90 ? 30.011 -11.614 22.316 1.00 27.97 90 LYS A O 1
ATOM 716 N N . VAL A 1 91 ? 30.847 -12.853 20.619 1.00 34.12 91 VAL A N 1
ATOM 717 C CA . VAL A 1 91 ? 29.732 -12.735 19.684 1.00 34.12 91 VAL A CA 1
ATOM 718 C C . VAL A 1 91 ? 28.525 -13.347 20.389 1.00 34.12 91 VAL A C 1
ATOM 720 O O . VAL A 1 91 ? 28.350 -14.565 20.432 1.00 34.12 91 VAL A O 1
ATOM 723 N N . HIS A 1 92 ? 27.734 -12.497 21.040 1.00 29.56 92 HIS A N 1
ATOM 724 C CA . HIS A 1 92 ? 26.388 -12.846 21.433 1.00 29.56 92 HIS A CA 1
ATOM 725 C C . HIS A 1 92 ? 25.630 -12.936 20.120 1.00 29.56 92 HIS A C 1
ATOM 727 O O . HIS A 1 92 ? 25.220 -11.938 19.539 1.00 29.56 92 HIS A O 1
ATOM 733 N N . LYS A 1 93 ? 25.562 -14.169 19.615 1.00 32.91 93 LYS A N 1
ATOM 734 C CA . LYS A 1 93 ? 24.579 -14.622 18.642 1.00 32.91 93 LYS A CA 1
ATOM 735 C C . LYS A 1 93 ? 23.258 -13.966 19.038 1.00 32.91 93 LYS A C 1
ATOM 737 O O . LYS A 1 93 ? 22.786 -14.223 20.146 1.00 32.91 93 LYS A O 1
ATOM 742 N N . SER A 1 94 ? 22.773 -13.044 18.205 1.00 34.38 94 SER A N 1
ATOM 743 C CA . SER A 1 94 ? 21.583 -12.246 18.478 1.00 34.38 94 SER A CA 1
ATOM 744 C C . SER A 1 94 ? 20.468 -13.204 18.866 1.00 34.38 94 SER A C 1
ATOM 746 O O . SER A 1 94 ? 20.033 -14.050 18.083 1.00 34.38 94 SER A O 1
ATOM 748 N N . SER A 1 95 ? 20.085 -13.147 20.138 1.00 35.19 95 SER A N 1
ATOM 749 C CA . SER A 1 95 ? 18.891 -13.815 20.613 1.00 35.19 95 SER A CA 1
ATOM 750 C C . SER A 1 95 ? 17.751 -13.189 19.828 1.00 35.19 95 SER A C 1
ATOM 752 O O . SER A 1 95 ? 17.365 -12.064 20.129 1.00 35.19 95 SER A O 1
ATOM 754 N N . PHE A 1 96 ? 17.292 -13.893 18.793 1.00 45.25 96 PHE A N 1
ATOM 755 C CA . PHE A 1 96 ? 16.096 -13.577 18.024 1.00 45.25 96 PHE A CA 1
ATOM 756 C C . PHE A 1 96 ? 15.032 -13.000 18.960 1.00 45.25 96 PHE A C 1
ATOM 758 O O . PHE A 1 96 ? 14.727 -13.610 19.993 1.00 45.25 96 PHE A O 1
ATOM 765 N N . ASN A 1 97 ? 14.539 -11.813 18.607 1.00 52.47 97 ASN A N 1
ATOM 766 C CA . ASN A 1 97 ? 13.480 -11.082 19.288 1.00 52.47 97 ASN A CA 1
ATOM 767 C C . ASN A 1 97 ? 12.326 -12.035 19.612 1.00 52.47 97 ASN A C 1
ATOM 769 O O . ASN A 1 97 ? 11.502 -12.363 18.761 1.00 52.47 97 ASN A O 1
ATOM 773 N N . ARG A 1 98 ? 12.254 -12.509 20.857 1.00 58.56 98 ARG A N 1
ATOM 774 C CA . ARG A 1 98 ? 11.096 -13.261 21.333 1.00 58.56 98 ARG A CA 1
ATOM 775 C C . ARG A 1 98 ? 10.052 -12.221 21.731 1.00 58.56 98 ARG A C 1
ATOM 777 O O . ARG A 1 98 ? 9.906 -11.908 22.910 1.00 58.56 98 ARG A O 1
ATOM 784 N N . VAL A 1 99 ? 9.409 -11.616 20.730 1.00 66.12 99 VAL A N 1
ATOM 785 C CA . VAL A 1 99 ? 8.304 -10.675 20.941 1.00 66.12 99 VAL A CA 1
ATOM 786 C C . VAL A 1 99 ? 7.270 -11.365 21.833 1.00 66.12 99 VAL A C 1
ATOM 788 O O . VAL A 1 99 ? 6.882 -12.510 21.591 1.00 66.12 99 VAL A O 1
ATOM 791 N N . SER A 1 100 ? 6.902 -10.706 22.933 1.00 77.00 100 SER A N 1
ATOM 792 C CA . SER A 1 100 ? 6.028 -11.286 23.956 1.00 77.00 100 SER A CA 1
ATOM 793 C C . SER A 1 100 ? 4.668 -11.666 23.365 1.00 77.00 100 SER A C 1
ATOM 795 O O . SER A 1 100 ? 4.121 -10.941 22.535 1.00 77.00 100 SER A O 1
ATOM 797 N N . ALA A 1 101 ? 4.069 -12.757 23.854 1.00 79.12 101 ALA A N 1
ATOM 798 C CA . ALA A 1 101 ? 2.713 -13.165 23.480 1.00 79.12 101 ALA A CA 1
ATOM 799 C C . ALA A 1 101 ? 1.682 -12.035 23.680 1.00 79.12 101 ALA A C 1
ATOM 801 O O . ALA A 1 101 ? 0.737 -11.918 22.905 1.00 79.12 101 ALA A O 1
ATOM 802 N N . ALA A 1 102 ? 1.903 -11.156 24.665 1.00 79.69 102 ALA A N 1
ATOM 803 C CA . ALA A 1 102 ? 1.075 -9.973 24.887 1.00 79.69 102 ALA A CA 1
ATOM 804 C C . ALA A 1 102 ? 1.122 -8.991 23.702 1.00 79.69 102 ALA A C 1
ATOM 806 O O . ALA A 1 102 ? 0.080 -8.529 23.247 1.00 79.69 102 ALA A O 1
ATOM 807 N N . VAL A 1 103 ? 2.311 -8.727 23.154 1.00 82.19 103 VAL A N 1
ATOM 808 C CA . VAL A 1 103 ? 2.488 -7.837 21.995 1.00 82.19 103 VAL A CA 1
ATOM 809 C C . VAL A 1 103 ? 1.859 -8.453 20.745 1.00 82.19 103 VAL A C 1
ATOM 811 O O . VAL A 1 103 ? 1.225 -7.746 19.971 1.00 82.19 103 VAL A O 1
ATOM 814 N N . ASN A 1 104 ? 1.941 -9.777 20.584 1.00 84.44 104 ASN A N 1
ATOM 815 C CA . ASN A 1 104 ? 1.261 -10.473 19.489 1.00 84.44 104 ASN A CA 1
ATOM 816 C C . ASN A 1 104 ? -0.265 -10.378 19.591 1.00 84.44 104 ASN A C 1
ATOM 818 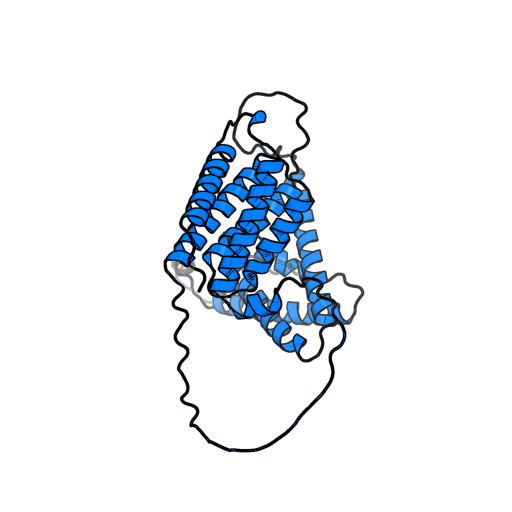O O . ASN A 1 104 ? -0.924 -10.145 18.582 1.00 84.44 104 ASN A O 1
ATOM 822 N N . ASN A 1 105 ? -0.836 -10.497 20.792 1.00 85.50 105 ASN A N 1
ATOM 823 C CA . ASN A 1 105 ? -2.275 -10.299 20.990 1.00 85.50 105 ASN A CA 1
ATOM 824 C C . ASN A 1 105 ? -2.704 -8.867 20.642 1.00 85.50 105 ASN A C 1
ATOM 826 O O . ASN A 1 105 ? -3.715 -8.674 19.963 1.00 85.50 105 ASN A O 1
ATOM 830 N N . ILE A 1 106 ? -1.912 -7.870 21.045 1.00 85.06 106 ILE A N 1
ATOM 831 C CA . ILE A 1 106 ? -2.169 -6.465 20.707 1.00 85.06 106 ILE A CA 1
ATOM 832 C C . ILE A 1 106 ? -2.085 -6.262 19.198 1.00 85.06 106 ILE A C 1
ATOM 834 O O . ILE A 1 106 ? -3.010 -5.697 18.625 1.00 85.06 106 ILE A O 1
ATOM 838 N N . LEU A 1 107 ? -1.041 -6.783 18.551 1.00 86.94 107 LEU A N 1
ATOM 839 C CA . LEU A 1 107 ? -0.865 -6.747 17.101 1.00 86.94 107 LEU A CA 1
ATOM 840 C C . LEU A 1 107 ? -2.086 -7.322 16.370 1.00 86.94 107 LEU A C 1
ATOM 842 O O . LEU A 1 107 ? -2.631 -6.665 15.486 1.00 86.94 107 LEU A O 1
ATOM 846 N N . GLN A 1 108 ? -2.546 -8.518 16.747 1.00 89.12 108 GLN A N 1
ATOM 847 C CA . GLN A 1 108 ? -3.714 -9.157 16.127 1.00 89.12 108 GLN A CA 1
ATOM 848 C C . GLN A 1 108 ? -4.968 -8.293 16.262 1.00 89.12 108 GLN A C 1
ATOM 850 O O . GLN A 1 108 ? -5.688 -8.052 15.295 1.00 89.12 108 GLN A O 1
ATOM 855 N N . LYS A 1 109 ? -5.207 -7.765 17.459 1.00 86.56 109 LYS A N 1
ATOM 856 C CA . LYS A 1 109 ? -6.377 -6.939 17.739 1.00 86.56 109 LYS A CA 1
ATOM 857 C C . LYS A 1 109 ? -6.285 -5.565 17.054 1.00 86.56 109 LYS A C 1
ATOM 859 O O . LYS A 1 109 ? -7.308 -5.064 16.595 1.00 86.56 109 LYS A O 1
ATOM 864 N N . MET A 1 110 ? -5.087 -4.996 16.892 1.00 86.69 110 MET A N 1
ATOM 865 C CA . MET A 1 110 ? -4.843 -3.809 16.056 1.00 86.69 110 MET A CA 1
ATOM 866 C C . MET A 1 110 ? -5.116 -4.090 14.577 1.00 86.69 110 MET A C 1
ATOM 868 O O . MET A 1 110 ? -5.740 -3.278 13.902 1.00 86.69 110 MET A O 1
ATOM 872 N N . CYS A 1 111 ? -4.744 -5.270 14.079 1.00 89.44 111 CYS A N 1
ATOM 873 C CA . CYS A 1 111 ? -5.059 -5.695 12.715 1.00 89.44 111 CYS A CA 1
ATOM 874 C C . CYS A 1 111 ? -6.575 -5.798 12.475 1.00 89.44 111 CYS A C 1
ATOM 876 O O . CYS A 1 111 ? -7.049 -5.433 11.397 1.00 89.44 111 CYS A O 1
ATOM 878 N N . THR A 1 112 ? -7.345 -6.259 13.467 1.00 89.31 112 THR A N 1
ATOM 879 C CA . THR A 1 112 ? -8.816 -6.237 13.409 1.00 89.31 112 THR A CA 1
ATOM 880 C C . THR A 1 112 ? -9.359 -4.810 13.408 1.00 89.31 112 THR A C 1
ATOM 882 O O . THR A 1 112 ? -10.206 -4.493 12.580 1.00 89.31 112 THR A O 1
ATOM 885 N N . ILE A 1 113 ? -8.843 -3.943 14.285 1.00 87.81 113 ILE A N 1
ATOM 886 C CA . ILE A 1 113 ? -9.242 -2.530 14.364 1.00 87.81 113 ILE A CA 1
ATOM 887 C C . ILE A 1 113 ? -8.995 -1.813 13.032 1.00 87.81 113 ILE A C 1
ATOM 889 O O . ILE A 1 113 ? -9.908 -1.174 12.526 1.00 87.81 113 ILE A O 1
ATOM 893 N N . LEU A 1 114 ? -7.821 -1.977 12.412 1.00 88.44 114 LEU A N 1
ATOM 894 C CA . LEU A 1 114 ? -7.533 -1.396 11.094 1.00 88.44 114 LEU A CA 1
ATOM 895 C C . LEU A 1 114 ? -8.480 -1.905 9.999 1.00 88.44 114 LEU A C 1
ATOM 897 O O . LEU A 1 114 ? -8.849 -1.145 9.108 1.00 88.44 114 LEU A O 1
ATOM 901 N N . GLY A 1 115 ? -8.888 -3.176 10.068 1.00 86.81 115 GLY A N 1
ATOM 902 C CA . GLY A 1 115 ? -9.903 -3.731 9.171 1.00 86.81 115 GLY A CA 1
ATOM 903 C C . GLY A 1 115 ? -11.256 -3.038 9.335 1.00 86.81 115 GLY A C 1
ATOM 904 O O . GLY A 1 115 ? -11.810 -2.554 8.357 1.00 86.81 115 GLY A O 1
ATOM 905 N N . LEU A 1 116 ? -11.734 -2.907 10.573 1.00 85.88 116 LEU A N 1
ATOM 906 C CA . LEU A 1 116 ? -13.000 -2.229 10.865 1.00 85.88 116 LEU A CA 1
ATOM 907 C C . LEU A 1 116 ? -12.956 -0.734 10.528 1.00 85.88 116 LEU A C 1
ATOM 909 O O . LEU A 1 116 ? -13.949 -0.182 10.073 1.00 85.88 116 LEU A O 1
ATOM 913 N N . LEU A 1 117 ? -11.806 -0.078 10.710 1.00 86.31 117 LEU A N 1
ATOM 914 C CA . LEU A 1 117 ? -11.602 1.311 10.297 1.00 86.31 117 LEU A CA 1
ATOM 915 C C . LEU A 1 117 ? -11.697 1.471 8.778 1.00 86.31 117 LEU A C 1
ATOM 917 O O . LEU A 1 117 ? -12.289 2.439 8.311 1.00 86.31 117 LEU A O 1
ATOM 921 N N . LYS A 1 118 ? -11.163 0.517 8.006 1.00 86.56 118 LYS A N 1
ATOM 922 C CA . LYS A 1 118 ? -11.345 0.483 6.550 1.00 86.56 118 LYS A CA 1
ATOM 923 C C . LYS A 1 118 ? -12.827 0.369 6.180 1.00 86.56 118 LYS A C 1
ATOM 925 O O . LYS A 1 118 ? -13.270 1.075 5.282 1.00 86.56 118 LYS A O 1
ATOM 930 N N . ASP A 1 119 ? -13.576 -0.499 6.850 1.00 84.69 119 ASP A N 1
ATOM 931 C CA . ASP A 1 119 ? -15.003 -0.678 6.565 1.00 84.69 119 ASP A CA 1
ATOM 932 C C . ASP A 1 119 ? -15.807 0.573 6.959 1.00 84.69 119 ASP A C 1
ATOM 934 O O . ASP A 1 119 ? -16.672 1.018 6.209 1.00 84.69 119 ASP A O 1
ATOM 938 N N . LEU A 1 120 ? -15.458 1.207 8.083 1.00 83.62 120 LEU A N 1
ATOM 939 C CA . LEU A 1 120 ? -16.070 2.452 8.550 1.00 83.62 120 LEU A CA 1
ATOM 940 C C . LEU A 1 120 ? -15.818 3.633 7.597 1.00 83.62 120 LEU A C 1
ATOM 942 O O . LEU A 1 120 ? -16.729 4.425 7.363 1.00 83.62 120 LEU A O 1
ATOM 946 N N . LEU A 1 121 ? -14.625 3.714 6.995 1.00 80.62 121 LEU A N 1
ATOM 947 C CA . LEU A 1 121 ? -14.293 4.708 5.963 1.00 80.62 121 LEU A CA 1
ATOM 948 C C . LEU A 1 121 ? -15.216 4.633 4.739 1.00 80.62 121 LEU A C 1
ATOM 950 O O . LEU A 1 121 ? -15.368 5.622 4.033 1.00 80.62 121 LEU A O 1
ATOM 954 N N . LEU A 1 122 ? -15.821 3.475 4.458 1.00 77.06 122 LEU A N 1
ATOM 955 C CA . LEU A 1 122 ? -16.770 3.329 3.351 1.00 77.06 122 LEU A CA 1
ATOM 956 C C . LEU A 1 122 ? -18.189 3.786 3.718 1.00 77.06 122 LEU A C 1
ATOM 958 O O . LEU A 1 122 ? -19.022 3.934 2.826 1.00 77.06 122 LEU A O 1
ATOM 962 N N . ILE A 1 123 ? -18.474 3.987 5.007 1.00 78.19 123 ILE A N 1
ATOM 963 C CA . ILE A 1 123 ? -19.807 4.333 5.512 1.00 78.19 123 ILE A CA 1
ATOM 964 C C . ILE A 1 123 ? -19.901 5.831 5.819 1.00 78.19 123 ILE A C 1
ATOM 966 O O . ILE A 1 123 ? -20.885 6.471 5.445 1.00 78.19 123 ILE A O 1
ATOM 970 N N . GLU A 1 124 ? -18.895 6.395 6.490 1.00 75.06 124 GLU A N 1
ATOM 971 C CA . GLU A 1 124 ? -18.923 7.775 6.977 1.00 75.06 124 GLU A CA 1
ATOM 972 C C . GLU A 1 124 ? -17.730 8.609 6.499 1.00 75.06 124 GLU A C 1
ATOM 974 O O . GLU A 1 124 ? -16.615 8.119 6.321 1.00 75.06 124 GLU A O 1
ATOM 979 N N . ARG A 1 125 ? -17.978 9.912 6.322 1.00 74.38 125 ARG A N 1
ATOM 980 C CA . ARG A 1 125 ? -16.964 10.894 5.956 1.00 74.38 125 ARG A CA 1
ATOM 981 C C . ARG A 1 125 ? -16.074 11.241 7.152 1.00 74.38 125 ARG A C 1
ATOM 983 O O . ARG A 1 125 ? -16.557 11.764 8.150 1.00 74.38 125 ARG A O 1
ATOM 990 N N . PHE A 1 126 ? -14.772 11.003 7.028 1.00 79.75 126 PHE A N 1
ATOM 991 C CA . PHE A 1 126 ? -13.786 11.385 8.047 1.00 79.75 126 PHE A CA 1
ATOM 992 C C . PHE A 1 126 ? -13.273 12.806 7.798 1.00 79.75 126 PHE A C 1
ATOM 994 O O . PHE A 1 126 ? -13.308 13.292 6.663 1.00 79.75 126 PHE A O 1
ATOM 1001 N N . SER A 1 127 ? -12.749 13.451 8.845 1.00 83.31 127 SER A N 1
ATOM 1002 C CA . SER A 1 127 ? -12.058 14.734 8.719 1.00 83.31 127 SER A CA 1
ATOM 1003 C C . SER A 1 127 ? -10.735 14.578 7.949 1.00 83.31 127 SER A C 1
ATOM 1005 O O . SER A 1 127 ? -10.036 13.563 8.058 1.00 83.31 127 SER A O 1
ATOM 1007 N N . ASP A 1 128 ? -10.361 15.592 7.163 1.00 82.94 128 ASP A N 1
ATOM 1008 C CA . ASP A 1 128 ? -9.143 15.564 6.335 1.00 82.94 128 ASP A CA 1
ATOM 1009 C C . ASP A 1 128 ? -7.874 15.365 7.183 1.00 82.94 128 ASP A C 1
ATOM 1011 O O . ASP A 1 128 ? -6.939 14.668 6.780 1.00 82.94 128 ASP A O 1
ATOM 1015 N N . GLY A 1 129 ? -7.862 15.932 8.397 1.00 85.69 129 GLY A N 1
ATOM 1016 C CA . GLY A 1 129 ? -6.786 15.749 9.371 1.00 85.69 129 GLY A CA 1
ATOM 1017 C C . GLY A 1 129 ? -6.629 14.288 9.796 1.00 85.69 129 GLY A C 1
ATOM 1018 O O . GLY A 1 129 ? -5.512 13.764 9.792 1.00 85.69 129 GLY A O 1
ATOM 1019 N N . CYS A 1 130 ? -7.742 13.606 10.077 1.00 83.50 130 CYS A N 1
ATOM 1020 C CA . CYS A 1 130 ? -7.755 12.186 10.419 1.00 83.50 130 CYS A CA 1
ATOM 1021 C C . CYS A 1 130 ? -7.258 11.309 9.268 1.00 83.50 130 CYS A C 1
ATOM 1023 O O . CYS A 1 130 ? -6.443 10.411 9.483 1.00 83.50 130 CYS A O 1
ATOM 1025 N N . ILE A 1 131 ? -7.696 11.592 8.039 1.00 85.88 131 ILE A N 1
ATOM 1026 C CA . ILE A 1 131 ? -7.252 10.869 6.840 1.00 85.88 131 ILE A CA 1
ATOM 1027 C C . ILE A 1 131 ? -5.740 11.007 6.670 1.00 85.88 131 ILE A C 1
ATOM 1029 O O . ILE A 1 131 ? -5.038 10.004 6.531 1.00 85.88 131 ILE A O 1
ATOM 1033 N N . LEU A 1 132 ? -5.217 12.234 6.732 1.00 86.50 132 LEU A N 1
ATOM 1034 C CA . LEU A 1 132 ? -3.789 12.489 6.560 1.00 86.50 132 LEU A CA 1
ATOM 1035 C C . LEU A 1 132 ? -2.950 11.779 7.630 1.00 86.50 132 LEU A C 1
ATOM 1037 O O . LEU A 1 132 ? -1.921 11.173 7.316 1.00 86.50 132 LEU A O 1
ATOM 1041 N N . GLN A 1 133 ? -3.393 11.823 8.888 1.00 86.56 133 GLN A N 1
ATOM 1042 C CA . GLN A 1 133 ? -2.730 11.116 9.981 1.00 86.56 133 GLN A CA 1
ATOM 1043 C C . GLN A 1 133 ? -2.758 9.599 9.775 1.00 86.56 133 GLN A C 1
ATOM 1045 O O . GLN A 1 133 ? -1.725 8.949 9.937 1.00 86.56 133 GLN A O 1
ATOM 1050 N N . LEU A 1 134 ? -3.896 9.036 9.364 1.00 86.44 134 LEU A N 1
ATOM 1051 C CA . LEU A 1 134 ? -4.050 7.601 9.142 1.00 86.44 134 LEU A CA 1
ATOM 1052 C C . LEU A 1 134 ? -3.176 7.102 7.989 1.00 86.44 134 LEU A C 1
ATOM 1054 O O . LEU A 1 134 ? -2.518 6.068 8.118 1.00 86.44 134 LEU A O 1
ATOM 1058 N N . VAL A 1 135 ? -3.104 7.863 6.892 1.00 89.75 135 VAL A N 1
ATOM 1059 C CA . VAL A 1 135 ? -2.180 7.597 5.781 1.00 89.75 135 VAL A CA 1
ATOM 1060 C C . VAL A 1 135 ? -0.737 7.617 6.284 1.00 89.75 135 VAL A C 1
ATOM 1062 O O . VAL A 1 135 ? 0.003 6.661 6.052 1.00 89.75 135 VAL A O 1
ATOM 1065 N N . LYS A 1 136 ? -0.339 8.661 7.024 1.00 88.81 136 LYS A N 1
ATOM 1066 C CA . LYS A 1 136 ? 1.023 8.799 7.559 1.00 88.81 136 LYS A CA 1
ATOM 1067 C C . LYS A 1 136 ? 1.403 7.613 8.448 1.00 88.81 136 LYS A C 1
ATOM 1069 O O . LYS A 1 136 ? 2.449 7.011 8.231 1.00 88.81 136 LYS A O 1
ATOM 1074 N N . THR A 1 137 ? 0.549 7.243 9.400 1.00 87.38 137 THR A N 1
ATOM 1075 C CA . THR A 1 137 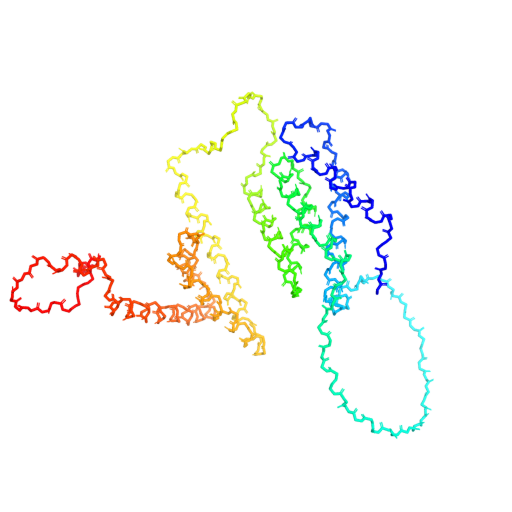? 0.774 6.097 10.295 1.00 87.38 137 THR A CA 1
ATOM 1076 C C . THR A 1 137 ? 0.789 4.767 9.553 1.00 87.38 137 THR A C 1
ATOM 1078 O O . THR A 1 137 ? 1.579 3.889 9.880 1.00 87.38 137 THR A O 1
ATOM 1081 N N . SER A 1 138 ? -0.049 4.602 8.531 1.00 90.62 138 SER A N 1
ATOM 1082 C CA . SER A 1 138 ? -0.046 3.381 7.723 1.00 90.62 138 SER A CA 1
ATOM 1083 C C . SER A 1 138 ? 1.271 3.229 6.967 1.00 90.62 138 SER A C 1
ATOM 1085 O O . SER A 1 138 ? 1.849 2.146 6.967 1.00 90.62 138 SER A O 1
ATOM 1087 N N . PHE A 1 139 ? 1.803 4.312 6.392 1.00 89.62 139 PHE A N 1
ATOM 1088 C CA . PHE A 1 139 ? 3.095 4.273 5.709 1.00 89.62 139 PHE A CA 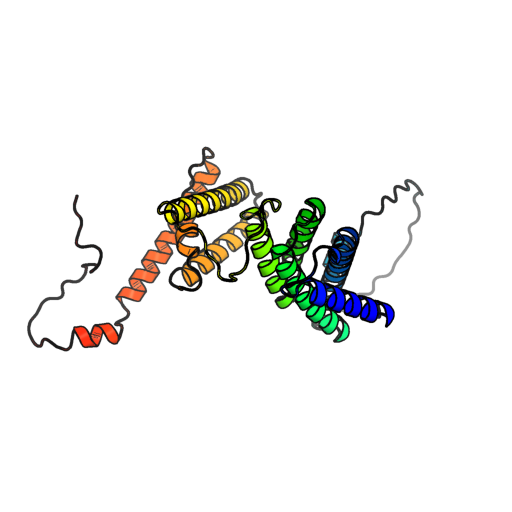1
ATOM 1089 C C . PHE A 1 139 ? 4.269 3.989 6.648 1.00 89.62 139 PHE A C 1
ATOM 1091 O O . PHE A 1 139 ? 5.188 3.272 6.255 1.00 89.62 139 PHE A O 1
ATOM 1098 N N . THR A 1 140 ? 4.242 4.486 7.889 1.00 88.69 140 THR A N 1
ATOM 1099 C CA . THR A 1 140 ? 5.323 4.196 8.842 1.00 88.69 140 THR A CA 1
ATOM 1100 C C . THR A 1 140 ? 5.403 2.714 9.215 1.00 88.69 140 THR A C 1
ATOM 1102 O O . THR A 1 140 ? 6.491 2.248 9.533 1.00 88.69 140 THR A O 1
ATOM 1105 N N . THR A 1 141 ? 4.312 1.940 9.092 1.00 89.12 141 THR A N 1
ATOM 1106 C CA . THR A 1 141 ? 4.335 0.480 9.346 1.00 89.12 141 THR A CA 1
ATOM 1107 C C . THR A 1 141 ? 5.283 -0.281 8.412 1.00 89.12 141 THR A C 1
ATOM 1109 O O . THR A 1 141 ? 5.795 -1.333 8.788 1.00 89.12 141 THR A O 1
ATOM 1112 N N . PHE A 1 142 ? 5.553 0.245 7.211 1.00 89.69 142 PHE A N 1
ATOM 1113 C CA . PHE A 1 142 ? 6.464 -0.378 6.245 1.00 89.69 142 PHE A CA 1
ATOM 1114 C C . PHE A 1 142 ? 7.943 -0.131 6.557 1.00 89.69 142 PHE A C 1
ATOM 1116 O O . PHE A 1 142 ? 8.800 -0.706 5.895 1.00 89.69 142 PHE A O 1
ATOM 1123 N N . MET A 1 143 ? 8.251 0.726 7.535 1.00 85.31 143 MET A N 1
ATOM 1124 C CA . MET A 1 143 ? 9.629 1.008 7.949 1.00 85.31 143 MET A CA 1
ATOM 1125 C C . MET A 1 143 ? 10.159 0.016 8.987 1.00 85.31 143 MET A C 1
ATOM 1127 O O . MET A 1 143 ? 11.344 0.062 9.299 1.00 85.31 143 MET A O 1
ATOM 1131 N N . VAL A 1 144 ? 9.292 -0.836 9.538 1.00 85.44 144 VAL A N 1
ATOM 1132 C CA . VAL A 1 144 ? 9.636 -1.790 10.595 1.00 85.44 144 VAL A CA 1
ATOM 1133 C C . VAL A 1 144 ? 9.522 -3.209 10.059 1.00 85.44 144 VAL A C 1
ATOM 1135 O O . VAL A 1 144 ? 8.491 -3.584 9.497 1.00 85.44 144 VAL A O 1
ATOM 1138 N N . ASP A 1 145 ? 10.575 -3.997 10.251 1.00 83.06 145 ASP A N 1
ATOM 1139 C CA . ASP A 1 145 ? 10.625 -5.399 9.844 1.00 83.06 145 ASP A CA 1
ATOM 1140 C C . ASP A 1 145 ? 9.810 -6.310 10.786 1.00 83.06 145 ASP A C 1
ATOM 1142 O O . ASP A 1 145 ? 9.430 -5.934 11.893 1.00 83.06 145 ASP A O 1
ATOM 1146 N N . ASP A 1 146 ? 9.526 -7.537 10.338 1.00 82.25 146 ASP A N 1
ATOM 1147 C CA . ASP A 1 146 ? 8.848 -8.590 11.115 1.00 82.25 146 ASP A CA 1
ATOM 1148 C C . ASP A 1 146 ? 7.388 -8.305 11.551 1.00 82.25 146 ASP A C 1
ATOM 1150 O O . ASP A 1 146 ? 6.835 -9.041 12.370 1.00 82.25 146 ASP A O 1
ATOM 1154 N N . ILE A 1 147 ? 6.700 -7.321 10.948 1.00 85.88 147 ILE A N 1
ATOM 1155 C CA . ILE A 1 147 ? 5.271 -7.023 11.210 1.00 85.88 147 ILE A CA 1
ATOM 1156 C C . ILE A 1 147 ? 4.376 -7.201 9.966 1.00 85.88 147 ILE A C 1
ATOM 1158 O O . ILE A 1 147 ? 3.520 -6.371 9.650 1.00 85.88 147 ILE A O 1
ATOM 1162 N N . GLN A 1 148 ? 4.532 -8.323 9.261 1.00 89.81 148 GLN A N 1
ATOM 1163 C CA . GLN A 1 148 ? 3.877 -8.573 7.963 1.00 89.81 148 GLN A CA 1
ATOM 1164 C C . GLN A 1 148 ? 2.344 -8.459 7.999 1.00 89.81 148 GLN A C 1
ATOM 1166 O O . GLN A 1 148 ? 1.735 -7.919 7.077 1.00 89.81 148 GLN A O 1
ATOM 1171 N N . LEU A 1 149 ? 1.696 -8.941 9.066 1.00 89.38 149 LEU A N 1
ATOM 1172 C CA . LEU A 1 149 ? 0.235 -8.877 9.169 1.00 89.38 149 LEU A CA 1
ATOM 1173 C C . LEU A 1 149 ? -0.270 -7.432 9.293 1.00 89.38 149 LEU A C 1
ATOM 1175 O O . LEU A 1 149 ? -1.279 -7.083 8.679 1.00 89.38 149 LEU A O 1
ATOM 1179 N N . LEU A 1 150 ? 0.440 -6.589 10.051 1.00 89.44 150 LEU A N 1
ATOM 1180 C CA . LEU A 1 150 ? 0.096 -5.173 10.179 1.00 89.44 150 LEU A CA 1
ATOM 1181 C C . LEU A 1 150 ? 0.334 -4.442 8.866 1.00 89.44 150 LEU A C 1
ATOM 1183 O O . LEU A 1 150 ? -0.540 -3.698 8.436 1.00 89.44 150 LEU A O 1
ATOM 1187 N N . GLN A 1 151 ? 1.466 -4.705 8.209 1.00 92.88 151 GLN A N 1
ATOM 1188 C CA . GLN A 1 151 ? 1.794 -4.150 6.894 1.00 92.88 151 GLN A CA 1
ATOM 1189 C C . GLN A 1 151 ? 0.721 -4.507 5.857 1.00 92.88 151 GLN A C 1
ATOM 1191 O O . GLN A 1 151 ? 0.268 -3.642 5.107 1.00 92.88 151 GLN A O 1
ATOM 1196 N N . LEU A 1 152 ? 0.234 -5.753 5.861 1.00 91.75 152 LEU A N 1
ATOM 1197 C CA . LEU A 1 152 ? -0.862 -6.185 4.994 1.00 91.75 152 LEU A CA 1
ATOM 1198 C C . LEU A 1 152 ? -2.155 -5.408 5.282 1.00 91.75 152 LEU A C 1
ATOM 1200 O O . LEU A 1 152 ? -2.815 -4.933 4.358 1.00 91.75 152 LEU A O 1
ATOM 1204 N N . LYS A 1 153 ? -2.532 -5.251 6.558 1.00 90.81 153 LYS A N 1
ATOM 1205 C CA . LYS A 1 153 ? -3.733 -4.484 6.931 1.00 90.81 153 LYS A CA 1
ATOM 1206 C C . LYS A 1 153 ? -3.590 -2.991 6.631 1.00 90.81 153 LYS A C 1
ATOM 1208 O O . LYS A 1 153 ? -4.554 -2.393 6.161 1.00 90.81 153 LYS A O 1
ATOM 1213 N N . ALA A 1 154 ? -2.406 -2.416 6.819 1.00 92.50 154 ALA A N 1
ATOM 1214 C CA . ALA A 1 154 ? -2.090 -1.040 6.453 1.00 92.50 154 ALA A CA 1
ATOM 1215 C C . ALA A 1 154 ? -2.187 -0.823 4.935 1.00 92.50 154 ALA A C 1
ATOM 1217 O O . ALA A 1 154 ? -2.788 0.153 4.495 1.00 92.50 154 ALA A O 1
ATOM 1218 N N . MET A 1 155 ? -1.698 -1.765 4.122 1.00 91.50 155 MET A N 1
ATOM 1219 C CA . MET A 1 155 ? -1.858 -1.726 2.664 1.00 91.50 155 MET A CA 1
ATOM 1220 C C . MET A 1 155 ? -3.340 -1.739 2.254 1.00 91.50 155 MET A C 1
ATOM 1222 O O . MET A 1 155 ? -3.764 -0.927 1.431 1.00 91.50 155 MET A O 1
ATOM 1226 N N . CYS A 1 156 ? -4.151 -2.610 2.866 1.00 89.62 156 CYS A N 1
ATOM 1227 C CA . CYS A 1 156 ? -5.597 -2.647 2.634 1.00 89.62 156 CYS A CA 1
ATOM 1228 C C . CYS A 1 156 ? -6.294 -1.337 3.029 1.00 89.62 156 CYS A C 1
ATOM 1230 O O . CYS A 1 156 ? -7.240 -0.924 2.355 1.00 89.62 156 CYS A O 1
ATOM 1232 N N . LEU A 1 157 ? -5.842 -0.696 4.109 1.00 89.88 157 LEU A N 1
ATOM 1233 C CA . LEU A 1 157 ? -6.370 0.583 4.569 1.00 89.88 157 LEU A CA 1
ATOM 1234 C C . LEU A 1 157 ? -6.008 1.721 3.613 1.00 89.88 157 LEU A C 1
ATOM 1236 O O . LEU A 1 157 ? -6.892 2.470 3.217 1.00 89.88 157 LEU A O 1
ATOM 1240 N N . ILE A 1 158 ? -4.745 1.815 3.185 1.00 91.00 158 ILE A N 1
ATOM 1241 C CA . ILE A 1 158 ? -4.290 2.810 2.201 1.00 91.00 158 ILE A CA 1
ATOM 1242 C C . ILE A 1 158 ? -5.078 2.662 0.898 1.00 91.00 158 ILE A C 1
ATOM 1244 O O . ILE A 1 158 ? -5.558 3.652 0.356 1.00 91.00 158 ILE A O 1
ATOM 1248 N N . SER A 1 159 ? -5.273 1.431 0.420 1.00 87.75 159 SER A N 1
ATOM 1249 C CA . SER A 1 159 ? -6.107 1.167 -0.757 1.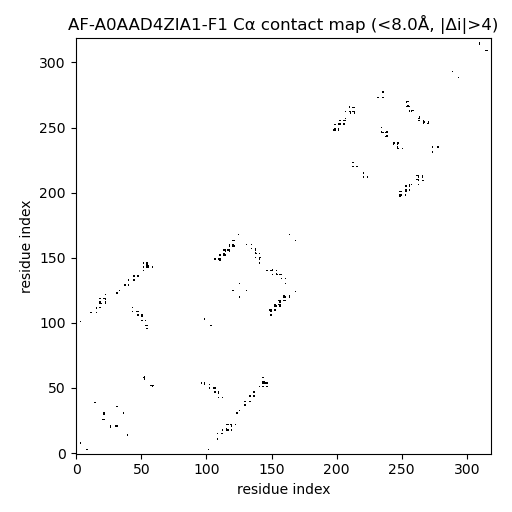00 87.75 159 SER A CA 1
ATOM 1250 C C . SER A 1 159 ? -7.553 1.642 -0.556 1.00 87.75 159 SER A C 1
ATOM 1252 O O . SER A 1 159 ? -8.105 2.302 -1.436 1.00 87.75 159 SER A O 1
ATOM 1254 N N . GLY A 1 160 ? -8.144 1.377 0.615 1.00 85.88 160 GLY A N 1
ATOM 1255 C CA . GLY A 1 160 ? -9.473 1.878 0.976 1.00 85.88 160 GLY A CA 1
ATOM 1256 C C . GLY A 1 160 ? -9.548 3.407 1.020 1.00 85.88 160 GLY A C 1
ATOM 1257 O O . GLY A 1 160 ? -10.514 3.978 0.530 1.00 85.88 160 GLY A O 1
ATOM 1258 N N . LEU A 1 161 ? -8.509 4.072 1.530 1.00 87.06 161 LEU A N 1
ATOM 1259 C CA . LEU A 1 161 ? -8.409 5.534 1.590 1.00 87.06 161 LEU A CA 1
ATOM 1260 C C . LEU A 1 161 ? -8.283 6.167 0.202 1.00 87.06 161 LEU A C 1
ATOM 1262 O O . LEU A 1 161 ? -8.929 7.175 -0.068 1.00 87.06 161 LEU A O 1
ATOM 1266 N N . VAL A 1 162 ? -7.501 5.561 -0.698 1.00 84.50 162 VAL A N 1
ATOM 1267 C CA . VAL A 1 162 ? -7.413 6.003 -2.099 1.00 84.50 162 VAL A CA 1
ATOM 1268 C C . VAL A 1 162 ? -8.777 5.869 -2.773 1.00 84.50 162 VAL A C 1
ATOM 1270 O O . VAL A 1 162 ? -9.248 6.821 -3.392 1.00 84.50 162 VAL A O 1
ATOM 1273 N N . HIS A 1 163 ? -9.452 4.732 -2.591 1.00 81.81 163 HIS A N 1
ATOM 1274 C CA . HIS A 1 163 ? -10.801 4.529 -3.115 1.00 81.81 163 HIS A CA 1
ATOM 1275 C C . HIS A 1 163 ? -11.800 5.548 -2.551 1.00 81.81 163 HIS A C 1
ATOM 1277 O O . HIS A 1 163 ? -12.554 6.148 -3.308 1.00 81.81 163 HIS A O 1
ATOM 1283 N N . TYR A 1 164 ? -11.771 5.787 -1.241 1.00 80.44 164 TYR A N 1
ATOM 1284 C CA . TYR A 1 164 ? -12.591 6.798 -0.578 1.00 80.44 164 TYR A CA 1
ATOM 1285 C C . TYR A 1 164 ? -12.334 8.209 -1.129 1.00 80.44 164 TYR A C 1
ATOM 1287 O O . TYR A 1 164 ? -13.277 8.953 -1.371 1.00 80.44 164 TYR A O 1
ATOM 1295 N N . SER A 1 165 ? -11.072 8.572 -1.385 1.00 75.88 165 SER A N 1
ATOM 1296 C CA . SER A 1 165 ? -10.723 9.882 -1.953 1.00 75.88 165 SER A CA 1
ATOM 1297 C C . SER A 1 165 ? -11.192 10.063 -3.400 1.00 75.88 165 SER A C 1
ATOM 1299 O O . SER A 1 165 ? -11.520 11.178 -3.797 1.00 75.88 165 SER A O 1
ATOM 1301 N N . ALA A 1 166 ? -11.250 8.976 -4.176 1.00 70.50 166 ALA A N 1
ATOM 1302 C CA . ALA A 1 166 ? -11.742 8.985 -5.551 1.00 70.50 166 ALA A CA 1
ATOM 1303 C C . ALA A 1 166 ? -13.279 8.974 -5.621 1.00 70.50 166 ALA A C 1
ATOM 1305 O O . ALA A 1 166 ? -13.858 9.584 -6.514 1.00 70.50 166 ALA A O 1
ATOM 1306 N N . ASN A 1 167 ? -13.926 8.309 -4.662 1.00 65.06 167 ASN A N 1
ATOM 1307 C CA . ASN A 1 167 ? -15.372 8.118 -4.585 1.00 65.06 167 ASN A CA 1
ATOM 1308 C C . ASN A 1 167 ? -15.950 8.818 -3.352 1.00 65.06 167 ASN A C 1
ATOM 1310 O O . ASN A 1 167 ? -16.672 8.197 -2.569 1.00 65.06 167 ASN A O 1
ATOM 1314 N N . LEU A 1 168 ? -15.592 10.092 -3.151 1.00 57.16 168 LEU A N 1
ATOM 1315 C CA . LEU A 1 168 ? -16.071 10.865 -2.011 1.00 57.16 168 LEU A CA 1
ATOM 1316 C C . LEU A 1 168 ? -17.608 10.798 -1.983 1.00 57.16 168 LEU A C 1
ATOM 1318 O O . LEU A 1 168 ? -18.231 11.210 -2.964 1.00 57.16 168 LEU A O 1
ATOM 1322 N N . PRO A 1 169 ? -18.234 10.302 -0.899 1.00 47.03 169 PRO A N 1
ATOM 1323 C CA . PRO A 1 169 ? -19.683 10.291 -0.800 1.00 47.03 169 PRO A CA 1
ATOM 1324 C C . PRO A 1 169 ? -20.180 11.733 -0.905 1.00 47.03 169 PRO A C 1
ATOM 1326 O O . PRO A 1 169 ? -19.901 12.561 -0.030 1.00 47.03 169 PRO A O 1
ATOM 1329 N N . GLU A 1 170 ? -20.874 12.060 -1.995 1.00 37.53 170 GLU A N 1
ATOM 1330 C CA . GLU A 1 170 ? -21.562 13.339 -2.096 1.00 37.53 170 GLU A CA 1
ATOM 1331 C C . GLU A 1 170 ? -22.536 13.448 -0.912 1.00 37.53 170 GLU A C 1
ATOM 1333 O O . GLU A 1 170 ? -23.218 12.471 -0.577 1.00 37.53 170 GLU A O 1
ATOM 1338 N N . PRO A 1 171 ? -22.579 14.595 -0.209 1.00 40.56 171 PRO A N 1
ATOM 1339 C CA . PRO A 1 171 ? -23.455 14.754 0.937 1.00 40.56 171 PRO A CA 1
ATOM 1340 C C . PRO A 1 171 ? -24.904 14.524 0.501 1.00 40.56 171 PRO A C 1
ATOM 1342 O O . PRO A 1 171 ? -25.448 15.234 -0.340 1.00 40.56 171 PRO A O 1
ATOM 1345 N N . LEU A 1 172 ? -25.488 13.483 1.093 1.00 37.75 172 LEU A N 1
ATOM 1346 C CA . LEU A 1 172 ? -26.811 12.937 0.825 1.00 37.75 172 LEU A CA 1
ATOM 1347 C C . LEU A 1 172 ? -27.873 14.016 0.619 1.00 37.75 172 LEU A C 1
ATOM 1349 O O . LEU A 1 172 ? -28.284 14.698 1.558 1.00 37.75 172 LEU A O 1
ATOM 1353 N N . GLY A 1 173 ? -28.380 14.055 -0.606 1.00 38.81 173 GLY A N 1
ATOM 1354 C CA . GLY A 1 173 ? -29.560 14.801 -0.990 1.00 38.81 173 GLY A CA 1
ATOM 1355 C C . GLY A 1 173 ? -30.492 13.985 -1.875 1.00 38.81 173 GLY A C 1
ATOM 1356 O O . GLY A 1 173 ? -30.925 14.525 -2.877 1.00 38.81 173 GLY A O 1
ATOM 1357 N N . GLN A 1 174 ? -30.795 12.720 -1.549 1.00 27.73 174 GLN A N 1
ATOM 1358 C CA . GLN A 1 174 ? -32.066 12.086 -1.935 1.00 27.73 174 GLN A CA 1
ATOM 1359 C C . GLN A 1 174 ? -32.250 10.704 -1.302 1.00 27.73 174 GLN A C 1
ATOM 1361 O O . GLN A 1 174 ? -31.400 9.822 -1.387 1.00 27.73 174 GLN A O 1
ATOM 1366 N N . GLU A 1 175 ? -33.397 10.538 -0.652 1.00 33.91 175 GLU A N 1
ATOM 1367 C CA . GLU A 1 175 ? -33.939 9.251 -0.244 1.00 33.91 175 GLU A CA 1
ATOM 1368 C C . GLU A 1 175 ? -34.204 8.394 -1.488 1.00 33.91 175 GLU A C 1
ATOM 1370 O O . GLU A 1 175 ? -34.997 8.774 -2.345 1.00 33.91 175 GLU A O 1
ATOM 1375 N N . SER A 1 176 ? -33.590 7.215 -1.577 1.00 29.19 176 SER A N 1
ATOM 1376 C CA . SER A 1 176 ? -34.179 6.101 -2.317 1.00 29.19 176 SER A CA 1
ATOM 1377 C C . SER A 1 176 ? -33.658 4.771 -1.784 1.00 29.19 176 SER A C 1
ATOM 1379 O O . SER A 1 176 ? -32.521 4.373 -2.015 1.00 29.19 176 SER A O 1
ATOM 1381 N N . SER A 1 177 ? -34.531 4.124 -1.015 1.00 28.78 177 SER A N 1
ATOM 1382 C CA . SER A 1 177 ? -34.760 2.680 -0.943 1.00 28.78 177 SER A CA 1
ATOM 1383 C C . SER A 1 177 ? -33.816 1.780 -1.758 1.00 28.78 177 SER A C 1
ATOM 1385 O O . SER A 1 177 ? -33.911 1.722 -2.979 1.00 28.78 177 SER A O 1
ATOM 1387 N N . GLY A 1 178 ? -33.031 0.981 -1.029 1.00 35.47 178 GLY A N 1
ATOM 1388 C CA . GLY A 1 178 ? -32.754 -0.432 -1.306 1.00 35.47 178 GLY A CA 1
ATOM 1389 C C . GLY A 1 178 ? -32.330 -0.833 -2.721 1.00 35.47 178 GLY A C 1
ATOM 1390 O O . GLY A 1 178 ? -33.175 -1.175 -3.538 1.00 35.47 178 GLY A O 1
ATOM 1391 N N . ASN A 1 179 ? -31.018 -0.972 -2.927 1.00 28.56 179 ASN A N 1
ATOM 1392 C CA . ASN A 1 179 ? -30.402 -2.262 -3.256 1.00 28.56 179 ASN A CA 1
ATOM 1393 C C . ASN A 1 179 ? -28.886 -2.201 -3.019 1.00 28.56 179 ASN A C 1
ATOM 1395 O O . ASN A 1 179 ? -28.182 -1.352 -3.552 1.00 28.56 179 ASN A O 1
ATOM 1399 N N . SER A 1 180 ? -28.390 -3.122 -2.191 1.00 41.28 180 SER A N 1
ATOM 1400 C CA . SER A 1 180 ? -26.964 -3.368 -1.992 1.00 41.28 180 SER A CA 1
ATOM 1401 C C . SER A 1 180 ? -26.478 -4.267 -3.126 1.00 41.28 180 SER A C 1
ATOM 1403 O O . SER A 1 180 ? -26.490 -5.489 -3.026 1.00 41.28 180 SER A O 1
ATOM 1405 N N . ILE A 1 181 ? -26.110 -3.652 -4.240 1.00 38.53 181 ILE A N 1
ATOM 1406 C CA . ILE A 1 181 ? -25.149 -4.200 -5.188 1.00 38.53 181 ILE A CA 1
ATOM 1407 C C . ILE A 1 181 ? -24.498 -3.002 -5.865 1.00 38.53 181 ILE A C 1
ATOM 1409 O O . ILE A 1 181 ? -25.153 -1.994 -6.104 1.00 38.53 181 ILE A O 1
ATOM 1413 N N . LEU A 1 182 ? -23.191 -3.090 -6.077 1.00 47.84 182 LEU A N 1
ATOM 1414 C CA . LEU A 1 182 ? -22.362 -2.076 -6.714 1.00 47.84 182 LEU A CA 1
ATOM 1415 C C . LEU A 1 182 ? -22.870 -1.798 -8.136 1.00 47.84 182 LEU A C 1
ATOM 1417 O O . LEU A 1 182 ? -22.360 -2.361 -9.099 1.00 47.84 182 LEU A O 1
ATOM 1421 N N . GLU A 1 183 ? -23.878 -0.949 -8.278 1.00 35.28 183 GLU A N 1
ATOM 1422 C CA . GLU A 1 183 ? -24.297 -0.432 -9.572 1.00 35.28 183 GLU A CA 1
ATOM 1423 C C . GLU A 1 183 ? -23.503 0.851 -9.822 1.00 35.28 183 GLU A C 1
ATOM 1425 O O . GLU A 1 183 ? -23.955 1.974 -9.609 1.00 35.28 183 GLU A O 1
ATOM 1430 N N . LEU A 1 184 ? -22.244 0.657 -10.231 1.00 42.66 184 LEU A N 1
ATOM 1431 C CA . LEU A 1 184 ? -21.548 1.637 -11.056 1.00 42.66 184 LEU A CA 1
ATOM 1432 C C . LEU A 1 184 ? -22.480 1.927 -12.232 1.00 42.66 184 LEU A C 1
ATOM 1434 O O . LEU A 1 184 ? -22.773 1.015 -13.004 1.00 42.66 184 LEU A O 1
ATOM 1438 N N . SER A 1 185 ? -22.968 3.160 -12.372 1.00 40.53 185 SER A N 1
ATOM 1439 C CA . SER A 1 185 ? -23.663 3.553 -13.595 1.00 40.53 185 SER A CA 1
ATOM 1440 C C . SER A 1 185 ? -22.666 3.398 -14.746 1.00 40.53 185 SER A C 1
ATOM 1442 O O . SER A 1 185 ? -21.746 4.205 -14.896 1.00 40.53 185 SER A O 1
ATOM 1444 N N . LEU A 1 186 ? -22.790 2.308 -15.501 1.00 53.19 186 LEU A N 1
ATOM 1445 C CA . LEU A 1 186 ? -21.923 1.979 -16.625 1.00 53.19 186 LEU A CA 1
ATOM 1446 C C . LEU A 1 186 ? -22.285 2.888 -17.797 1.00 53.19 186 LEU A C 1
ATOM 1448 O O . LEU A 1 186 ? -23.010 2.500 -18.710 1.00 53.19 186 LEU A O 1
ATOM 1452 N N . ASP A 1 187 ? -21.793 4.119 -17.750 1.00 52.78 187 ASP A N 1
ATOM 1453 C CA . ASP A 1 187 ? -21.717 4.950 -18.939 1.00 52.78 187 ASP A CA 1
ATOM 1454 C C . ASP A 1 187 ? -20.674 4.332 -19.889 1.00 52.78 187 ASP A C 1
ATOM 1456 O O . ASP A 1 187 ? -19.645 3.813 -19.442 1.00 52.78 187 ASP A O 1
ATOM 1460 N N . ALA A 1 188 ? -20.925 4.356 -21.199 1.00 60.28 188 ALA A N 1
ATOM 1461 C CA . ALA A 1 188 ? -20.091 3.674 -22.203 1.00 60.28 188 ALA A CA 1
ATOM 1462 C C . ALA A 1 188 ? -18.627 4.174 -22.233 1.00 60.28 188 ALA A C 1
ATOM 1464 O O . ALA A 1 188 ? -17.750 3.517 -22.789 1.00 60.28 188 ALA A O 1
ATOM 1465 N N . ASP A 1 189 ? -18.376 5.319 -21.597 1.00 61.47 189 ASP A N 1
ATOM 1466 C CA . ASP A 1 189 ? -17.091 6.009 -21.474 1.00 61.47 189 ASP A CA 1
ATOM 1467 C C . ASP A 1 189 ? -16.384 5.754 -20.118 1.00 61.47 189 ASP A C 1
ATOM 1469 O O . ASP A 1 189 ? -15.368 6.362 -19.791 1.00 61.47 189 ASP A O 1
ATOM 1473 N N . TYR A 1 190 ? -16.922 4.869 -19.270 1.00 63.62 190 TYR A N 1
ATOM 1474 C CA . TYR A 1 190 ? -16.306 4.497 -17.988 1.00 63.62 190 TYR A CA 1
ATOM 1475 C C . TYR A 1 190 ? -14.981 3.714 -18.139 1.00 63.62 190 TYR A C 1
ATOM 1477 O O . TYR A 1 190 ? -14.018 4.044 -17.438 1.00 63.62 190 TYR A O 1
ATOM 1485 N N . PRO A 1 191 ? -14.852 2.723 -19.053 1.00 68.94 191 PRO A N 1
ATOM 1486 C CA . PRO A 1 191 ? -13.605 1.965 -19.208 1.00 68.94 191 PRO A CA 1
ATOM 1487 C C . PRO A 1 191 ? -12.443 2.827 -19.721 1.00 68.94 191 PRO A C 1
ATOM 1489 O O . PRO A 1 191 ? -11.300 2.652 -19.301 1.00 68.94 191 PRO A O 1
ATOM 1492 N N . THR A 1 192 ? -12.741 3.774 -20.610 1.00 74.62 192 THR A N 1
ATOM 1493 C CA . THR A 1 192 ? -11.786 4.730 -21.189 1.00 74.62 192 THR A CA 1
ATOM 1494 C C . THR A 1 192 ? -11.292 5.714 -20.134 1.00 74.62 192 THR A C 1
ATOM 1496 O O . THR A 1 192 ? -10.081 5.850 -19.966 1.00 74.62 192 THR A O 1
ATOM 1499 N N . LYS A 1 193 ? -12.195 6.302 -19.338 1.00 75.25 193 LYS A N 1
ATOM 1500 C CA . LYS A 1 193 ? -11.832 7.172 -18.203 1.00 75.25 193 LYS A CA 1
ATOM 1501 C C . LYS A 1 193 ? -11.006 6.445 -17.141 1.00 75.25 193 LYS A C 1
ATOM 1503 O O . LYS A 1 193 ? -10.031 6.993 -16.632 1.00 75.25 193 LYS A O 1
ATOM 1508 N N . GLY A 1 194 ? -11.360 5.197 -16.825 1.00 76.00 194 GLY A N 1
ATOM 1509 C CA . GLY A 1 194 ? -10.598 4.372 -15.886 1.00 76.00 194 GLY A CA 1
ATOM 1510 C C . GLY A 1 194 ? -9.180 4.073 -16.381 1.00 76.00 194 GLY A C 1
ATOM 1511 O O . GLY A 1 194 ? -8.222 4.169 -15.612 1.00 76.00 194 GLY A O 1
ATOM 1512 N N . HIS A 1 195 ? -9.027 3.757 -17.670 1.00 80.88 195 HIS A N 1
ATOM 1513 C CA . HIS A 1 195 ? -7.718 3.520 -18.279 1.00 80.88 195 HIS A CA 1
ATOM 1514 C C . HIS A 1 195 ? -6.858 4.792 -18.352 1.00 80.88 195 HIS A C 1
ATOM 1516 O O . HIS A 1 195 ? -5.654 4.734 -18.092 1.00 80.88 195 HIS A O 1
ATOM 1522 N N . GLU A 1 196 ? -7.463 5.942 -18.656 1.00 83.69 196 GLU A N 1
ATOM 1523 C CA . GLU A 1 196 ? -6.781 7.240 -18.658 1.00 83.69 196 GLU A CA 1
ATOM 1524 C C . GLU A 1 196 ? -6.262 7.599 -17.259 1.00 83.69 196 GLU A C 1
ATOM 1526 O O . GLU A 1 196 ? -5.067 7.853 -17.098 1.00 83.69 196 GLU A O 1
ATOM 1531 N N . ALA A 1 197 ? -7.111 7.501 -16.231 1.00 82.94 197 ALA A N 1
ATOM 1532 C CA . ALA A 1 197 ? -6.718 7.755 -14.845 1.00 82.94 197 ALA A CA 1
ATOM 1533 C C . ALA A 1 197 ? -5.614 6.794 -14.361 1.00 82.94 197 ALA A C 1
ATOM 1535 O O . ALA A 1 197 ? -4.662 7.210 -13.695 1.00 82.94 197 ALA A O 1
ATOM 1536 N N . ALA A 1 198 ? -5.696 5.507 -14.722 1.00 85.00 198 ALA A N 1
ATOM 1537 C CA . ALA A 1 198 ? -4.660 4.527 -14.397 1.00 85.00 198 ALA A CA 1
ATOM 1538 C C . ALA A 1 198 ? -3.321 4.861 -15.076 1.00 85.00 198 ALA A C 1
ATOM 1540 O O . ALA A 1 198 ? -2.262 4.771 -14.449 1.00 85.00 198 ALA A O 1
ATOM 1541 N N . THR A 1 199 ? -3.368 5.281 -16.340 1.00 85.19 199 THR A N 1
ATOM 1542 C CA . THR A 1 199 ? -2.195 5.704 -17.111 1.00 85.19 199 THR A CA 1
ATOM 1543 C C . THR A 1 199 ? -1.554 6.944 -16.495 1.00 85.19 199 THR A C 1
ATOM 1545 O O . THR A 1 199 ? -0.344 6.957 -16.261 1.00 85.19 199 THR A O 1
ATOM 1548 N N . GLU A 1 200 ? -2.351 7.955 -16.146 1.00 85.06 200 GLU A N 1
ATOM 1549 C CA . GLU A 1 200 ? -1.878 9.176 -15.491 1.00 85.06 200 GLU A CA 1
ATOM 1550 C C . GLU A 1 200 ? -1.206 8.873 -14.141 1.00 85.06 200 GLU A C 1
ATOM 1552 O O . GLU A 1 200 ? -0.088 9.333 -13.884 1.00 85.06 200 GLU A O 1
ATOM 1557 N N . ALA A 1 201 ? -1.816 8.019 -13.312 1.00 86.56 201 ALA A N 1
ATOM 1558 C CA . ALA A 1 201 ? -1.230 7.577 -12.048 1.00 86.56 201 ALA A CA 1
ATOM 1559 C C . ALA A 1 201 ? 0.118 6.857 -12.250 1.00 86.56 201 ALA A C 1
ATOM 1561 O O . ALA A 1 201 ? 1.090 7.142 -11.540 1.00 86.56 201 ALA A O 1
ATOM 1562 N N . CYS A 1 202 ? 0.218 5.976 -13.253 1.00 87.81 202 CYS A N 1
ATOM 1563 C CA . CYS A 1 202 ? 1.468 5.293 -13.598 1.00 87.81 202 CYS A CA 1
ATOM 1564 C C . CYS A 1 202 ? 2.543 6.278 -14.087 1.00 87.81 202 CYS A C 1
ATOM 1566 O O . CYS A 1 202 ? 3.699 6.201 -13.661 1.00 87.81 202 CYS A O 1
ATOM 1568 N N . CYS A 1 203 ? 2.175 7.247 -14.931 1.00 85.88 203 CYS A N 1
ATOM 1569 C CA . CYS A 1 203 ? 3.085 8.295 -15.389 1.00 85.88 203 CYS A CA 1
ATOM 1570 C C . CYS A 1 203 ? 3.592 9.161 -14.226 1.00 85.88 203 CYS A C 1
ATOM 1572 O O . CYS A 1 203 ? 4.786 9.478 -14.162 1.00 85.88 203 CYS A O 1
ATOM 1574 N N . HIS A 1 204 ? 2.720 9.529 -13.283 1.00 86.50 204 HIS A N 1
ATOM 1575 C CA . HIS A 1 204 ? 3.113 10.273 -12.088 1.00 86.50 204 HIS A CA 1
ATOM 1576 C C . HIS A 1 204 ? 4.078 9.481 -11.209 1.00 86.50 204 HIS A C 1
ATOM 1578 O O . HIS A 1 204 ? 5.101 10.034 -10.790 1.00 86.50 204 HIS A O 1
ATOM 1584 N N . PHE A 1 205 ? 3.796 8.196 -10.977 1.00 89.50 205 PHE A N 1
ATOM 1585 C CA . PHE A 1 205 ? 4.680 7.299 -10.238 1.00 89.50 205 PHE A CA 1
ATOM 1586 C C . PHE A 1 205 ? 6.087 7.283 -10.849 1.00 89.50 205 PHE A C 1
ATOM 1588 O O . PHE A 1 205 ? 7.056 7.651 -10.177 1.00 89.50 205 PHE A O 1
ATOM 1595 N N . TRP A 1 206 ? 6.208 6.965 -12.142 1.00 87.62 206 TRP A N 1
ATOM 1596 C CA . TRP A 1 206 ? 7.512 6.892 -12.803 1.00 87.62 206 TRP A CA 1
ATOM 1597 C C . TRP A 1 206 ? 8.232 8.228 -12.865 1.00 87.62 206 TRP A C 1
ATOM 1599 O O . TRP A 1 206 ? 9.449 8.272 -12.687 1.00 87.62 206 TRP A O 1
ATOM 1609 N N . THR A 1 207 ? 7.500 9.329 -13.044 1.00 86.50 207 THR A N 1
ATOM 1610 C CA . THR A 1 207 ? 8.084 10.674 -13.014 1.00 86.50 207 THR A CA 1
ATOM 1611 C C . THR A 1 207 ? 8.764 10.942 -11.679 1.00 86.50 207 THR A C 1
ATOM 1613 O O . THR A 1 207 ? 9.926 11.348 -11.659 1.00 86.50 207 THR A O 1
ATOM 1616 N N . ARG A 1 208 ? 8.084 10.673 -10.561 1.00 86.44 208 ARG A N 1
ATOM 1617 C CA . ARG A 1 208 ? 8.635 10.911 -9.220 1.00 86.44 208 ARG A CA 1
ATOM 1618 C C . ARG A 1 208 ? 9.792 9.973 -8.897 1.00 86.44 208 ARG A C 1
ATOM 1620 O O . ARG A 1 208 ? 10.812 10.435 -8.384 1.00 86.44 208 ARG A O 1
ATOM 1627 N N . VAL A 1 209 ? 9.664 8.689 -9.235 1.00 86.75 209 VAL A N 1
ATOM 1628 C CA . VAL A 1 209 ? 10.719 7.688 -9.030 1.00 86.75 209 VAL A CA 1
ATOM 1629 C C . VAL A 1 209 ? 11.970 8.087 -9.808 1.00 86.75 209 VAL A C 1
ATOM 1631 O O . VAL A 1 209 ? 13.024 8.307 -9.221 1.00 86.75 209 VAL A O 1
ATOM 1634 N N . LEU A 1 210 ? 11.871 8.281 -11.119 1.00 85.31 210 LEU A N 1
ATOM 1635 C CA . LEU A 1 210 ? 13.041 8.534 -11.961 1.00 85.31 210 LEU A CA 1
ATOM 1636 C C . LEU A 1 210 ? 13.679 9.906 -11.691 1.00 85.31 210 LEU A C 1
ATOM 1638 O O . LEU A 1 210 ? 14.903 10.015 -11.741 1.00 85.31 210 LEU A O 1
ATOM 1642 N N . GLN A 1 211 ? 12.898 10.929 -11.314 1.00 84.88 211 GLN A N 1
ATOM 1643 C CA . GLN A 1 211 ? 13.443 12.201 -10.815 1.00 84.88 211 GLN A CA 1
ATOM 1644 C C . GLN A 1 211 ? 14.268 12.002 -9.539 1.00 84.88 211 GLN A C 1
ATOM 1646 O O . GLN A 1 211 ? 15.380 12.524 -9.432 1.00 84.88 211 GLN A O 1
ATOM 1651 N N . ARG A 1 212 ? 13.771 11.202 -8.585 1.00 83.69 212 ARG A N 1
ATOM 1652 C CA . ARG A 1 212 ? 14.514 10.884 -7.361 1.00 83.69 212 ARG A CA 1
ATOM 1653 C C . ARG A 1 212 ? 15.826 10.168 -7.689 1.00 83.69 212 ARG A C 1
ATOM 1655 O O . ARG A 1 212 ? 16.869 10.582 -7.192 1.00 83.69 212 ARG A O 1
ATOM 1662 N N . PHE A 1 213 ? 15.795 9.194 -8.601 1.00 80.31 213 PHE A N 1
ATOM 1663 C CA . PHE A 1 213 ? 16.979 8.472 -9.096 1.00 80.31 213 PHE A CA 1
ATOM 1664 C C . PHE A 1 213 ? 17.986 9.342 -9.855 1.00 80.31 213 PHE A C 1
ATOM 1666 O O . PHE A 1 213 ? 19.182 9.039 -9.838 1.00 80.31 213 PHE A O 1
ATOM 1673 N N . ALA A 1 214 ? 17.524 10.383 -10.548 1.00 80.94 214 ALA A N 1
ATOM 1674 C CA . ALA A 1 214 ? 18.391 11.333 -11.239 1.00 80.94 214 ALA A CA 1
ATOM 1675 C C . ALA A 1 214 ? 19.099 12.278 -10.252 1.00 80.94 214 ALA A C 1
ATOM 1677 O O . ALA A 1 214 ? 20.243 12.657 -10.480 1.00 80.94 214 ALA A O 1
ATOM 1678 N N . SER A 1 215 ? 18.434 12.620 -9.144 1.00 80.81 215 SER A N 1
ATOM 1679 C CA . SER A 1 215 ? 18.942 13.544 -8.117 1.00 80.81 215 SER A CA 1
ATOM 1680 C C . SER A 1 215 ? 19.761 12.899 -6.985 1.00 80.81 215 SER A C 1
ATOM 1682 O O . SER A 1 215 ? 20.352 13.619 -6.180 1.00 80.81 215 SER A O 1
ATOM 1684 N N . ALA A 1 216 ? 19.773 11.566 -6.881 1.00 80.38 216 ALA A N 1
ATOM 1685 C CA . ALA A 1 216 ? 20.354 10.846 -5.745 1.00 80.38 216 ALA A CA 1
ATOM 1686 C C . ALA A 1 216 ? 21.889 10.967 -5.676 1.00 80.38 216 ALA A C 1
ATOM 1688 O O . ALA A 1 216 ? 22.587 10.867 -6.689 1.00 80.38 216 ALA A O 1
ATOM 1689 N N . LYS A 1 217 ? 22.428 11.129 -4.459 1.00 75.38 217 LYS A N 1
ATOM 1690 C CA . LYS A 1 217 ? 23.882 11.125 -4.204 1.00 75.38 217 LYS A CA 1
ATOM 1691 C C . LYS A 1 217 ? 24.453 9.707 -4.366 1.00 75.38 217 LYS A C 1
ATOM 1693 O O . LYS A 1 217 ? 23.735 8.723 -4.227 1.00 75.38 217 LYS A O 1
ATOM 1698 N N . THR A 1 218 ? 25.761 9.584 -4.608 1.00 68.50 218 THR A N 1
ATOM 1699 C CA . THR A 1 218 ? 26.427 8.322 -5.005 1.00 68.50 218 THR A CA 1
ATOM 1700 C C . THR A 1 218 ? 26.169 7.123 -4.077 1.00 68.50 218 THR A C 1
ATOM 1702 O O . THR A 1 218 ? 26.066 6.006 -4.573 1.00 68.50 218 THR A O 1
ATOM 1705 N N . GLN A 1 219 ? 26.034 7.333 -2.760 1.00 67.88 219 GLN A N 1
ATOM 1706 C CA . GLN A 1 219 ? 25.730 6.262 -1.796 1.00 67.88 219 GLN A CA 1
ATOM 1707 C C . GLN A 1 219 ? 24.260 5.814 -1.860 1.00 67.88 219 GLN A C 1
ATOM 1709 O O . GLN A 1 219 ? 23.990 4.622 -1.901 1.00 67.88 219 GLN A O 1
ATOM 1714 N N . GLU A 1 220 ? 23.314 6.753 -1.941 1.00 74.38 220 GLU A N 1
ATOM 1715 C CA . GLU A 1 220 ? 21.880 6.453 -2.088 1.00 74.38 220 GLU A CA 1
ATOM 1716 C C . GLU A 1 220 ? 21.585 5.793 -3.445 1.00 74.38 220 GLU A C 1
ATOM 1718 O O . GLU A 1 220 ? 20.653 5.007 -3.579 1.00 74.38 220 GLU A O 1
ATOM 1723 N N . ALA A 1 221 ? 22.401 6.076 -4.465 1.00 76.25 221 ALA A N 1
ATOM 1724 C CA . ALA A 1 221 ? 22.215 5.549 -5.810 1.00 76.25 221 ALA A CA 1
ATOM 1725 C C . ALA A 1 221 ? 22.355 4.018 -5.903 1.00 76.25 221 ALA A C 1
ATOM 1727 O O . ALA A 1 221 ? 21.724 3.417 -6.774 1.00 76.25 221 ALA A O 1
ATOM 1728 N N . SER A 1 222 ? 23.162 3.375 -5.048 1.00 81.75 222 SER A N 1
ATOM 1729 C CA . SER A 1 222 ? 23.338 1.914 -5.069 1.00 81.75 222 SER A CA 1
ATOM 1730 C C . SER A 1 222 ? 22.139 1.186 -4.456 1.00 81.75 222 SER A C 1
ATOM 1732 O O . SER A 1 222 ? 21.615 0.260 -5.072 1.00 81.75 222 SER A O 1
ATOM 1734 N N . GLU A 1 223 ? 21.648 1.646 -3.306 1.00 84.56 223 GLU A N 1
ATOM 1735 C CA . GLU A 1 223 ? 20.438 1.129 -2.650 1.00 84.56 223 GLU A CA 1
ATOM 1736 C C . GLU A 1 223 ? 19.211 1.313 -3.545 1.00 84.56 223 GLU A C 1
ATOM 1738 O O . GLU A 1 223 ? 18.425 0.393 -3.770 1.00 84.56 223 GLU A O 1
ATOM 1743 N N . LEU A 1 224 ? 19.103 2.497 -4.140 1.00 84.12 224 LEU A N 1
ATOM 1744 C CA . LEU A 1 224 ? 18.032 2.854 -5.051 1.00 84.12 224 LEU A CA 1
ATOM 1745 C C . LEU A 1 224 ? 18.081 2.000 -6.334 1.00 84.12 224 LEU A C 1
ATOM 1747 O O . LEU A 1 224 ? 17.048 1.539 -6.819 1.00 84.12 224 LEU A O 1
ATOM 1751 N N . LYS A 1 225 ? 19.280 1.684 -6.842 1.00 84.69 225 LYS A N 1
ATOM 1752 C CA . LYS A 1 225 ? 19.456 0.736 -7.952 1.00 84.69 225 LYS A CA 1
ATOM 1753 C C . LYS A 1 225 ? 18.969 -0.672 -7.593 1.00 84.69 225 LYS A C 1
ATOM 1755 O O . LYS A 1 225 ? 18.232 -1.256 -8.383 1.00 84.69 225 LYS A O 1
ATOM 1760 N N . VAL A 1 226 ? 19.327 -1.195 -6.418 1.00 88.69 226 VAL A N 1
ATOM 1761 C CA . VAL A 1 226 ? 18.841 -2.507 -5.947 1.00 88.69 226 VAL A CA 1
ATOM 1762 C C . VAL A 1 226 ? 17.314 -2.505 -5.830 1.00 88.69 226 VAL A C 1
ATOM 1764 O O . VAL A 1 226 ? 16.657 -3.439 -6.284 1.00 88.69 226 VAL A O 1
ATOM 1767 N N . MET A 1 227 ? 16.730 -1.425 -5.304 1.00 87.12 227 MET A N 1
ATOM 1768 C CA . MET A 1 227 ? 15.276 -1.264 -5.226 1.00 87.12 227 MET A CA 1
ATOM 1769 C C . MET A 1 227 ? 14.614 -1.301 -6.612 1.00 87.12 227 MET A C 1
ATOM 1771 O O . MET A 1 227 ? 13.596 -1.970 -6.779 1.00 87.12 227 MET A O 1
ATOM 1775 N N . MET A 1 228 ? 15.200 -0.646 -7.620 1.00 85.81 228 MET A N 1
ATOM 1776 C CA . MET A 1 228 ? 14.699 -0.701 -9.000 1.00 85.81 228 MET A CA 1
ATOM 1777 C C . MET A 1 228 ? 14.782 -2.107 -9.591 1.00 85.81 228 MET A C 1
ATOM 1779 O O . MET A 1 228 ? 13.841 -2.564 -10.232 1.00 85.81 228 MET A O 1
ATOM 1783 N N . GLU A 1 229 ? 15.897 -2.808 -9.386 1.00 87.25 229 GLU A N 1
ATOM 1784 C CA . GLU A 1 229 ? 16.063 -4.179 -9.876 1.00 87.25 229 GLU A CA 1
ATOM 1785 C C . GLU A 1 229 ? 15.045 -5.130 -9.235 1.00 87.25 229 GLU A C 1
ATOM 1787 O O . GLU A 1 229 ? 14.471 -5.975 -9.930 1.00 87.25 229 GLU A O 1
ATOM 1792 N N . ASN A 1 230 ? 14.764 -4.952 -7.942 1.00 91.12 230 ASN A N 1
ATOM 1793 C CA . ASN A 1 230 ? 13.722 -5.688 -7.234 1.00 91.12 230 ASN A CA 1
ATOM 1794 C C . ASN A 1 230 ? 12.331 -5.345 -7.780 1.00 91.12 230 ASN A C 1
ATOM 1796 O O . ASN A 1 230 ? 11.566 -6.258 -8.077 1.00 91.12 230 ASN A O 1
ATOM 1800 N N . LEU A 1 231 ? 12.028 -4.063 -8.006 1.00 89.88 231 LEU A N 1
ATOM 1801 C CA . LEU A 1 231 ? 10.757 -3.626 -8.591 1.00 89.88 231 LEU A CA 1
ATOM 1802 C C . LEU A 1 231 ? 10.534 -4.230 -9.985 1.00 89.88 231 LEU A C 1
ATOM 1804 O O . LEU A 1 231 ? 9.474 -4.789 -10.249 1.00 89.88 231 LEU A O 1
ATOM 1808 N N . VAL A 1 232 ? 11.539 -4.174 -10.865 1.00 88.81 232 VAL A N 1
ATOM 1809 C CA . VAL A 1 232 ? 11.476 -4.781 -12.208 1.00 88.81 232 VAL A CA 1
ATOM 1810 C C . VAL A 1 232 ? 11.271 -6.288 -12.117 1.00 88.81 232 VAL A C 1
ATOM 1812 O O . VAL A 1 232 ? 10.516 -6.856 -12.900 1.00 88.81 232 VAL A O 1
ATOM 1815 N N . THR A 1 233 ? 11.935 -6.944 -11.165 1.00 90.50 233 THR A N 1
ATOM 1816 C CA . THR A 1 233 ? 11.768 -8.383 -10.943 1.00 90.50 233 THR A CA 1
ATOM 1817 C C . THR A 1 233 ? 10.337 -8.702 -10.519 1.00 90.50 233 THR A C 1
ATOM 1819 O O . THR A 1 233 ? 9.728 -9.570 -11.133 1.00 90.50 233 THR A O 1
ATOM 1822 N N . VAL A 1 234 ? 9.777 -7.960 -9.558 1.00 91.75 234 VAL A N 1
ATOM 1823 C CA . VAL A 1 234 ? 8.388 -8.134 -9.107 1.00 91.75 234 VAL A CA 1
ATOM 1824 C C . VAL A 1 234 ? 7.412 -7.932 -10.265 1.00 91.75 234 VAL A C 1
ATOM 1826 O O . VAL A 1 234 ? 6.618 -8.826 -10.543 1.00 91.75 234 VAL A O 1
ATOM 1829 N N . LEU A 1 235 ? 7.521 -6.817 -10.995 1.00 89.94 235 LEU A N 1
ATOM 1830 C CA . LEU A 1 235 ? 6.616 -6.503 -12.104 1.00 89.94 235 LEU A CA 1
ATOM 1831 C C . LEU A 1 235 ? 6.651 -7.564 -13.211 1.00 89.94 235 LEU A C 1
ATOM 1833 O O . LEU A 1 235 ? 5.603 -7.926 -13.734 1.00 89.94 235 LEU A O 1
ATOM 1837 N N . LEU A 1 236 ? 7.830 -8.103 -13.540 1.00 88.50 236 LEU A N 1
ATOM 1838 C CA . LEU A 1 236 ? 7.957 -9.187 -14.520 1.00 88.50 236 LEU A CA 1
ATOM 1839 C C . LEU A 1 236 ? 7.352 -10.499 -14.017 1.00 88.50 236 LEU A C 1
ATOM 1841 O O . LEU A 1 236 ? 6.710 -11.203 -14.792 1.00 88.50 236 LEU A O 1
ATOM 1845 N N . THR A 1 237 ? 7.524 -10.826 -12.732 1.00 88.38 237 THR A N 1
ATOM 1846 C CA . THR A 1 237 ? 6.934 -12.046 -12.158 1.00 88.38 237 THR A CA 1
ATOM 1847 C C . THR A 1 237 ? 5.412 -11.986 -12.081 1.00 88.38 237 THR A C 1
ATOM 1849 O O . THR A 1 237 ? 4.761 -13.017 -12.219 1.00 88.38 237 THR A O 1
ATOM 1852 N N . THR A 1 238 ? 4.836 -10.796 -11.900 1.00 90.94 238 THR A N 1
ATOM 1853 C CA . THR A 1 238 ? 3.383 -10.607 -11.804 1.00 90.94 238 THR A CA 1
ATOM 1854 C C . THR A 1 238 ? 2.726 -10.264 -13.140 1.00 90.94 238 THR A C 1
ATOM 1856 O O . THR A 1 238 ? 1.503 -10.290 -13.225 1.00 90.94 238 THR A O 1
ATOM 1859 N N . LEU A 1 239 ? 3.505 -9.998 -14.198 1.00 86.75 239 LEU A N 1
ATOM 1860 C CA . LEU A 1 239 ? 3.009 -9.528 -15.498 1.00 86.75 239 LEU A CA 1
ATOM 1861 C C . LEU A 1 239 ? 1.948 -10.442 -16.122 1.00 86.75 239 LEU A C 1
ATOM 1863 O O . LEU A 1 239 ? 1.006 -9.957 -16.739 1.00 86.75 239 LEU A O 1
ATOM 1867 N N . ASN A 1 240 ? 2.106 -11.757 -15.960 1.00 83.06 240 ASN A N 1
ATOM 1868 C CA . ASN A 1 240 ? 1.220 -12.762 -16.554 1.00 83.06 240 ASN A CA 1
ATOM 1869 C C . ASN A 1 240 ? 0.191 -13.325 -15.558 1.00 83.06 240 ASN A C 1
ATOM 1871 O O . ASN A 1 240 ? -0.497 -14.294 -15.878 1.00 83.06 240 ASN A O 1
ATOM 1875 N N . LEU A 1 241 ? 0.101 -12.766 -14.345 1.00 86.38 241 LEU A N 1
ATOM 1876 C CA . LEU A 1 241 ? -0.831 -13.235 -13.322 1.00 86.38 241 LEU A CA 1
ATOM 1877 C C . LEU A 1 241 ? -2.147 -12.443 -13.399 1.00 86.38 241 LEU A C 1
ATOM 1879 O O . LEU A 1 241 ? -2.122 -11.219 -13.257 1.00 86.38 241 LEU A O 1
ATOM 1883 N N . PRO A 1 242 ? -3.309 -13.110 -13.547 1.00 86.44 242 PRO A N 1
ATOM 1884 C CA . PRO A 1 242 ? -4.604 -12.426 -13.639 1.00 86.44 242 PRO A CA 1
ATOM 1885 C C . PRO A 1 242 ? -4.979 -11.675 -12.351 1.00 86.44 242 PRO A C 1
ATOM 1887 O O . PRO A 1 242 ? -5.800 -10.764 -12.381 1.00 86.44 242 PRO A O 1
ATOM 1890 N N . GLU A 1 243 ? -4.357 -12.030 -11.226 1.00 84.94 243 GLU A N 1
ATOM 1891 C CA . GLU A 1 243 ? -4.504 -11.371 -9.923 1.00 84.94 243 GLU A CA 1
ATOM 1892 C C . GLU A 1 243 ? -3.885 -9.961 -9.895 1.00 84.94 243 GLU A C 1
ATOM 1894 O O . GLU A 1 243 ? -4.257 -9.140 -9.056 1.00 84.94 243 GLU A O 1
ATOM 1899 N N . TYR A 1 244 ? -2.964 -9.660 -10.821 1.00 88.50 244 TYR A N 1
ATOM 1900 C CA . TYR A 1 244 ? -2.191 -8.416 -10.859 1.00 88.50 244 TYR A CA 1
ATOM 1901 C C . TYR A 1 244 ? -2.317 -7.687 -12.211 1.00 88.50 244 TYR A C 1
ATOM 1903 O O . TYR A 1 244 ? -1.315 -7.437 -12.888 1.00 88.50 244 TYR A O 1
ATOM 1911 N N . PRO A 1 245 ? -3.529 -7.250 -12.606 1.00 87.19 245 PRO A N 1
ATOM 1912 C CA . PRO A 1 245 ? -3.759 -6.613 -13.907 1.00 87.19 245 PRO A CA 1
ATOM 1913 C C . PRO A 1 245 ? -3.016 -5.277 -14.077 1.00 87.19 245 PRO A C 1
ATOM 1915 O O . PRO A 1 245 ? -2.791 -4.826 -15.197 1.00 87.19 245 PRO A O 1
ATOM 1918 N N . ALA A 1 246 ? -2.603 -4.640 -12.976 1.00 87.12 246 ALA A N 1
ATOM 1919 C CA . ALA A 1 246 ? -1.890 -3.365 -12.992 1.00 87.12 246 ALA A CA 1
ATOM 1920 C C . ALA A 1 246 ? -0.402 -3.484 -13.380 1.00 87.12 246 ALA A C 1
ATOM 1922 O O . ALA A 1 246 ? 0.226 -2.473 -13.687 1.00 87.12 246 ALA A O 1
ATOM 1923 N N . SER A 1 247 ? 0.192 -4.683 -13.385 1.00 87.56 247 SER A N 1
ATOM 1924 C CA . SER A 1 247 ? 1.628 -4.834 -13.672 1.00 87.56 247 SER A CA 1
ATOM 1925 C C . SER A 1 247 ? 1.999 -4.414 -15.097 1.00 87.56 247 SER A C 1
ATOM 1927 O O . SER A 1 247 ? 2.994 -3.713 -15.282 1.00 87.56 247 SER A O 1
ATOM 1929 N N . ALA A 1 248 ? 1.171 -4.764 -16.086 1.00 85.94 248 ALA A N 1
ATOM 1930 C CA . ALA A 1 248 ? 1.365 -4.366 -17.479 1.00 85.94 248 ALA A CA 1
ATOM 1931 C C . ALA A 1 248 ? 1.324 -2.835 -17.690 1.00 85.94 248 ALA A C 1
ATOM 1933 O O . ALA A 1 248 ? 2.327 -2.295 -18.164 1.00 85.94 248 ALA A O 1
ATOM 1934 N N . PRO A 1 249 ? 0.259 -2.101 -17.291 1.00 85.94 249 PRO A N 1
ATOM 1935 C CA . PRO A 1 249 ? 0.203 -0.652 -17.489 1.00 85.94 249 PRO A CA 1
ATOM 1936 C C . PRO A 1 249 ? 1.266 0.104 -16.683 1.00 85.94 249 PRO A C 1
ATOM 1938 O O . PRO A 1 249 ? 1.749 1.139 -17.144 1.00 85.94 249 PRO A O 1
ATOM 1941 N N . ILE A 1 250 ? 1.692 -0.404 -15.518 1.00 86.88 250 ILE A N 1
ATOM 1942 C CA . ILE A 1 250 ? 2.831 0.176 -14.793 1.00 86.88 250 ILE A CA 1
ATOM 1943 C C . ILE A 1 250 ? 4.094 0.067 -15.650 1.00 86.88 250 ILE A C 1
ATOM 1945 O O . ILE A 1 250 ? 4.800 1.055 -15.809 1.00 86.88 250 ILE A O 1
ATOM 1949 N N . MET A 1 251 ? 4.394 -1.095 -16.228 1.00 83.75 251 MET A N 1
ATOM 1950 C CA . MET A 1 251 ? 5.604 -1.264 -17.040 1.00 83.75 251 MET A CA 1
ATOM 1951 C C . MET A 1 251 ? 5.568 -0.468 -18.348 1.00 83.75 251 MET A C 1
ATOM 1953 O O . MET A 1 251 ? 6.577 0.131 -18.719 1.00 83.75 251 MET A O 1
ATOM 1957 N N . GLU A 1 252 ? 4.425 -0.439 -19.031 1.00 83.50 252 GLU A N 1
ATOM 1958 C CA . GLU A 1 252 ? 4.242 0.293 -20.290 1.00 83.50 252 GLU A CA 1
ATOM 1959 C C . GLU A 1 252 ? 4.502 1.797 -20.113 1.00 83.50 252 GLU A C 1
ATOM 1961 O O . GLU A 1 252 ? 5.212 2.424 -20.902 1.00 83.50 252 GLU A O 1
ATOM 1966 N N . ASN A 1 253 ? 4.024 2.359 -19.002 1.00 81.31 253 ASN A N 1
ATOM 1967 C CA . ASN A 1 253 ? 4.152 3.779 -18.691 1.00 81.31 253 ASN A CA 1
ATOM 1968 C C . ASN A 1 253 ? 5.492 4.171 -18.044 1.00 81.31 253 ASN A C 1
ATOM 1970 O O . ASN A 1 253 ? 5.652 5.313 -17.609 1.00 81.31 253 ASN A O 1
ATOM 1974 N N . ALA A 1 254 ? 6.483 3.270 -18.014 1.00 76.69 254 ALA A N 1
ATOM 1975 C CA . ALA A 1 254 ? 7.853 3.601 -17.605 1.00 76.69 254 ALA A CA 1
ATOM 1976 C C . ALA A 1 254 ? 8.553 4.571 -18.584 1.00 76.69 254 ALA A C 1
ATOM 1978 O O . ALA A 1 254 ? 9.565 5.192 -18.244 1.00 76.69 254 ALA A O 1
ATOM 1979 N N . GLY A 1 255 ? 8.007 4.734 -19.796 1.00 67.25 255 GLY A N 1
ATOM 1980 C CA . GLY A 1 255 ? 8.447 5.713 -20.787 1.00 67.25 255 GLY A CA 1
ATOM 1981 C C . GLY A 1 255 ? 8.146 7.152 -20.365 1.00 67.25 255 GLY A C 1
ATOM 1982 O O . GLY A 1 255 ? 7.046 7.663 -20.554 1.00 67.25 255 GLY A O 1
ATOM 1983 N N . LEU A 1 256 ? 9.146 7.844 -19.819 1.00 66.44 256 LEU A N 1
ATOM 1984 C CA . LEU A 1 256 ? 8.985 9.225 -19.370 1.00 66.44 256 LEU A CA 1
ATOM 1985 C C . LEU A 1 256 ? 8.838 10.237 -20.514 1.00 66.44 256 LEU A C 1
ATOM 1987 O O . LEU A 1 256 ? 9.776 10.468 -21.279 1.00 66.44 256 LEU A O 1
ATOM 1991 N N . LYS A 1 257 ? 7.747 11.010 -20.490 1.00 66.12 257 LYS A N 1
ATOM 1992 C CA . LYS A 1 257 ? 7.653 12.327 -21.147 1.00 66.12 257 LYS A CA 1
ATOM 1993 C C . LYS A 1 257 ? 8.250 13.419 -20.240 1.00 66.12 257 LYS A C 1
ATOM 1995 O O . LYS A 1 257 ? 7.557 14.337 -19.816 1.00 66.12 257 LYS A O 1
ATOM 2000 N N . SER A 1 258 ? 9.534 13.306 -19.882 1.00 67.50 258 SER A N 1
ATOM 2001 C CA . SER A 1 258 ? 10.218 14.276 -19.003 1.00 67.50 258 SER A CA 1
ATOM 2002 C C . SER A 1 258 ? 11.121 15.237 -19.782 1.00 67.50 258 SER A C 1
ATOM 2004 O O . SER A 1 258 ? 11.788 14.838 -20.735 1.00 67.50 258 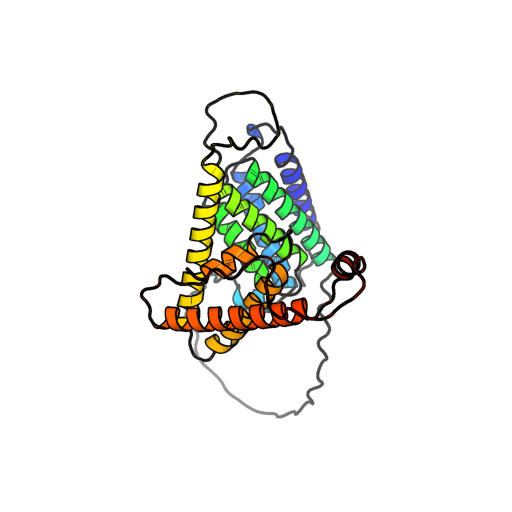SER A O 1
ATOM 2006 N N . LYS A 1 259 ? 11.187 16.506 -19.348 1.00 71.12 259 LYS A N 1
ATOM 2007 C CA . LYS A 1 259 ? 12.138 17.504 -19.880 1.00 71.12 259 LYS A CA 1
ATOM 2008 C C . LYS A 1 259 ? 13.568 17.289 -19.364 1.00 71.12 259 LYS A C 1
ATOM 2010 O O . LYS A 1 259 ? 14.516 17.714 -20.021 1.00 71.12 259 LYS A O 1
ATOM 2015 N N . ASP A 1 260 ? 13.731 16.625 -18.219 1.00 78.94 260 ASP A N 1
ATOM 2016 C CA . ASP A 1 260 ? 15.041 16.369 -17.618 1.00 78.94 260 ASP A CA 1
ATOM 2017 C C . ASP A 1 260 ? 15.810 15.284 -18.388 1.00 78.94 260 ASP A C 1
ATOM 2019 O O . ASP A 1 260 ? 15.280 14.213 -18.689 1.00 78.94 260 ASP A O 1
ATOM 2023 N N . ILE A 1 261 ? 17.069 15.560 -18.732 1.00 81.62 261 ILE A N 1
ATOM 2024 C CA . ILE A 1 261 ? 17.897 14.616 -19.488 1.00 81.62 261 ILE A CA 1
ATOM 2025 C C . ILE A 1 261 ? 18.376 13.455 -18.611 1.00 81.62 261 ILE A C 1
ATOM 2027 O O . ILE A 1 261 ? 18.434 12.330 -19.097 1.00 81.62 261 ILE A O 1
ATOM 2031 N N . GLY A 1 262 ? 18.630 13.697 -17.318 1.00 80.31 262 GLY A N 1
ATOM 2032 C CA . GLY A 1 262 ? 19.045 12.659 -16.373 1.00 80.31 262 GLY A CA 1
ATOM 2033 C C . GLY A 1 262 ? 17.959 11.603 -16.176 1.00 80.31 262 GLY A C 1
ATOM 2034 O O . GLY A 1 262 ? 18.208 10.409 -16.350 1.00 80.31 262 GLY A O 1
ATOM 2035 N N . ALA A 1 263 ? 16.729 12.042 -15.907 1.00 78.69 263 ALA A N 1
ATOM 2036 C CA . ALA A 1 263 ? 15.565 11.170 -15.796 1.00 78.69 263 ALA A CA 1
ATOM 2037 C C . ALA A 1 263 ? 15.283 10.394 -17.095 1.00 78.69 263 ALA A C 1
ATOM 2039 O O . ALA A 1 263 ? 14.943 9.213 -17.033 1.00 78.69 263 ALA A O 1
ATOM 2040 N N . ARG A 1 264 ? 15.469 11.014 -18.273 1.00 82.44 264 ARG A N 1
ATOM 2041 C CA . ARG A 1 264 ? 15.308 10.328 -19.570 1.00 82.44 264 ARG A CA 1
ATOM 2042 C C . ARG A 1 264 ? 16.348 9.232 -19.787 1.00 82.44 264 ARG A C 1
ATOM 2044 O O . ARG A 1 264 ? 15.973 8.136 -20.189 1.00 82.44 264 ARG A O 1
ATOM 2051 N N . THR A 1 265 ? 17.621 9.485 -19.483 1.00 84.12 265 THR A N 1
ATOM 2052 C CA . THR A 1 265 ? 18.670 8.455 -19.578 1.00 84.12 265 THR A CA 1
ATOM 2053 C C . THR A 1 265 ? 18.355 7.267 -18.666 1.00 84.12 265 THR A C 1
ATOM 2055 O O . THR A 1 265 ? 18.388 6.125 -19.113 1.00 84.12 265 THR A O 1
ATOM 2058 N N . ARG A 1 266 ? 17.936 7.525 -17.418 1.00 81.38 266 ARG A N 1
ATOM 2059 C CA . ARG A 1 266 ? 17.522 6.469 -16.477 1.00 81.38 266 ARG A CA 1
ATOM 2060 C C . ARG A 1 266 ? 16.303 5.677 -16.959 1.00 81.38 266 ARG A C 1
ATOM 2062 O O . ARG A 1 266 ? 16.257 4.466 -16.763 1.00 81.38 266 ARG A O 1
ATOM 2069 N N . ALA A 1 267 ? 15.329 6.339 -17.583 1.00 85.12 267 ALA A N 1
ATOM 2070 C CA . ALA A 1 267 ? 14.165 5.671 -18.162 1.00 85.12 267 ALA A CA 1
ATOM 2071 C C . ALA A 1 267 ? 14.569 4.713 -19.294 1.00 85.12 267 ALA A C 1
ATOM 2073 O O . ALA A 1 267 ? 14.059 3.598 -19.369 1.00 85.12 267 ALA A O 1
ATOM 2074 N N . ILE A 1 268 ? 15.520 5.118 -20.143 1.00 86.69 268 ILE A N 1
ATOM 2075 C CA . ILE A 1 268 ? 16.049 4.268 -21.218 1.00 86.69 268 ILE A CA 1
ATOM 2076 C C . ILE A 1 268 ? 16.764 3.042 -20.637 1.00 86.69 268 ILE A C 1
ATOM 2078 O O . ILE A 1 268 ? 16.514 1.930 -21.098 1.00 86.69 268 ILE A O 1
ATOM 2082 N N . ASP A 1 269 ? 17.591 3.213 -19.601 1.00 85.12 269 ASP A N 1
ATOM 2083 C CA . ASP A 1 269 ? 18.273 2.093 -18.932 1.00 85.12 269 ASP A CA 1
ATOM 2084 C C . ASP A 1 269 ? 17.271 1.089 -18.326 1.00 85.12 269 ASP A C 1
ATOM 2086 O O . ASP A 1 269 ? 17.432 -0.133 -18.442 1.00 85.12 269 ASP A O 1
ATOM 2090 N N . LEU A 1 270 ? 16.202 1.602 -17.704 1.00 85.69 270 LEU A N 1
ATOM 2091 C CA . LEU A 1 270 ? 15.115 0.803 -17.139 1.00 85.69 270 LEU A CA 1
ATOM 2092 C C . LEU A 1 270 ? 14.373 0.013 -18.225 1.00 85.69 270 LEU A C 1
ATOM 2094 O O . LEU A 1 270 ? 14.240 -1.208 -18.117 1.00 85.69 270 LEU A O 1
ATOM 2098 N N . LEU A 1 271 ? 13.937 0.687 -19.291 1.00 87.62 271 LEU A N 1
ATOM 2099 C CA . LEU A 1 271 ? 13.254 0.055 -20.421 1.00 87.62 271 LEU A CA 1
ATOM 2100 C C . LEU A 1 271 ? 14.153 -0.970 -21.120 1.00 87.62 271 LEU A C 1
ATOM 2102 O O . LEU A 1 271 ? 13.687 -2.051 -21.470 1.00 87.62 271 LEU A O 1
ATOM 2106 N N . GLY A 1 272 ? 15.450 -0.682 -21.260 1.00 88.69 272 GLY A N 1
ATOM 2107 C CA . GLY A 1 272 ? 16.436 -1.626 -21.784 1.00 88.69 272 GLY A CA 1
ATOM 2108 C C . GLY A 1 272 ? 16.549 -2.887 -20.922 1.00 88.69 272 GLY A C 1
ATOM 2109 O O . GLY A 1 272 ? 16.582 -4.000 -21.450 1.00 88.69 272 GLY A O 1
ATOM 2110 N N . THR A 1 273 ? 16.530 -2.732 -19.595 1.00 87.62 273 THR A N 1
ATOM 2111 C CA . THR A 1 273 ? 16.546 -3.858 -18.647 1.00 87.62 273 THR A CA 1
ATOM 2112 C C . THR A 1 273 ? 15.274 -4.698 -18.745 1.00 87.62 273 THR A C 1
ATOM 2114 O O . THR A 1 273 ? 15.354 -5.928 -18.800 1.00 87.62 273 THR A O 1
ATOM 2117 N N . ILE A 1 274 ? 14.110 -4.049 -18.807 1.00 88.88 274 ILE A N 1
ATOM 2118 C CA . ILE A 1 274 ? 12.810 -4.707 -18.978 1.00 88.88 274 ILE A CA 1
ATOM 2119 C C . ILE A 1 274 ? 12.772 -5.474 -20.306 1.00 88.88 274 ILE A C 1
ATOM 2121 O O . ILE A 1 274 ? 12.508 -6.675 -20.312 1.00 88.88 274 ILE A O 1
ATOM 2125 N N . ALA A 1 275 ? 13.112 -4.822 -21.421 1.00 88.88 275 ALA A N 1
ATOM 2126 C CA . ALA A 1 275 ? 13.088 -5.421 -22.754 1.00 88.88 275 ALA A CA 1
ATOM 2127 C C . ALA A 1 275 ? 14.042 -6.620 -22.874 1.00 88.88 275 ALA A C 1
ATOM 2129 O O . ALA A 1 275 ? 13.683 -7.651 -23.445 1.00 88.88 275 ALA A O 1
ATOM 2130 N N . ALA A 1 276 ? 15.246 -6.526 -22.300 1.00 88.50 276 ALA A N 1
ATOM 2131 C CA . ALA A 1 276 ? 16.198 -7.633 -22.285 1.00 88.50 276 ALA A CA 1
ATOM 2132 C C . ALA A 1 276 ? 15.671 -8.847 -21.501 1.00 88.50 276 ALA A C 1
ATOM 2134 O O . ALA A 1 276 ? 15.891 -9.988 -21.916 1.00 88.50 276 ALA A O 1
ATOM 2135 N N . ARG A 1 277 ? 14.974 -8.613 -20.379 1.00 85.00 277 ARG A N 1
ATOM 2136 C CA . ARG A 1 277 ? 14.359 -9.677 -19.574 1.00 85.00 277 ARG A CA 1
ATOM 2137 C C . ARG A 1 277 ? 13.164 -10.302 -20.292 1.00 85.00 277 ARG A C 1
ATOM 2139 O O . ARG A 1 277 ? 13.178 -11.509 -20.484 1.00 85.00 277 ARG A O 1
ATOM 2146 N N . LEU A 1 278 ? 12.245 -9.499 -20.826 1.00 87.50 278 LEU A N 1
ATOM 2147 C CA . LEU A 1 278 ? 11.115 -9.992 -21.625 1.00 87.50 278 LEU A CA 1
ATOM 2148 C C . LEU A 1 278 ? 11.571 -10.829 -22.828 1.00 87.50 278 LEU A C 1
ATOM 2150 O O . LEU A 1 278 ? 11.023 -11.897 -23.089 1.00 87.50 278 LEU A O 1
ATOM 2154 N N . LYS A 1 279 ? 12.618 -10.390 -23.542 1.00 87.88 279 LYS A N 1
ATOM 2155 C CA . LYS A 1 279 ? 13.188 -11.160 -24.657 1.00 87.88 279 LYS A CA 1
ATOM 2156 C C . LYS A 1 279 ? 13.775 -12.494 -24.194 1.00 87.88 279 LYS A C 1
ATOM 2158 O O . LYS A 1 279 ? 13.632 -13.495 -24.894 1.00 87.88 279 LYS A O 1
ATOM 2163 N N . ARG A 1 280 ? 14.441 -12.519 -23.035 1.00 86.56 280 ARG A N 1
ATOM 2164 C CA . ARG A 1 280 ? 14.952 -13.761 -22.440 1.00 86.56 280 ARG A CA 1
ATOM 2165 C C . ARG A 1 280 ? 13.803 -14.704 -22.092 1.00 86.56 280 ARG A C 1
ATOM 2167 O O . ARG A 1 280 ? 13.876 -15.871 -22.457 1.00 86.56 280 ARG A O 1
ATOM 2174 N N . ASP A 1 281 ? 12.758 -14.196 -21.452 1.00 83.75 281 ASP A N 1
ATOM 2175 C CA . ASP A 1 281 ? 11.621 -14.998 -20.995 1.00 83.75 281 ASP A CA 1
ATOM 2176 C C . ASP A 1 281 ? 10.819 -15.546 -22.184 1.00 83.75 281 ASP A C 1
ATOM 2178 O O . ASP A 1 281 ? 10.482 -16.726 -22.214 1.00 83.75 281 ASP A O 1
ATOM 2182 N N . SER A 1 282 ? 10.631 -14.747 -23.239 1.00 83.62 282 SER A N 1
ATOM 2183 C CA . SER A 1 282 ? 10.069 -15.208 -24.516 1.00 83.62 282 SER A CA 1
ATOM 2184 C C . SER A 1 282 ? 10.931 -16.304 -25.168 1.00 83.62 282 SER A C 1
ATOM 2186 O O . SER A 1 282 ? 10.412 -17.313 -25.652 1.00 83.62 282 SER A O 1
ATOM 2188 N N . ALA A 1 283 ? 12.262 -16.169 -25.133 1.00 85.31 283 ALA A N 1
ATOM 2189 C CA . ALA A 1 283 ? 13.182 -17.188 -25.644 1.00 85.31 283 ALA A CA 1
ATOM 2190 C C . ALA A 1 283 ? 13.205 -18.481 -24.802 1.00 85.31 283 ALA A C 1
ATOM 2192 O O . ALA A 1 283 ? 13.565 -19.534 -25.325 1.00 85.31 283 ALA A O 1
ATOM 2193 N N . LEU A 1 284 ? 12.863 -18.413 -23.512 1.00 83.00 284 LEU A N 1
ATOM 2194 C CA . LEU A 1 284 ? 12.664 -19.591 -22.661 1.00 83.00 284 LEU A CA 1
ATOM 2195 C C . LEU A 1 284 ? 11.317 -20.254 -22.972 1.00 83.00 284 LEU A C 1
ATOM 2197 O O . LEU A 1 284 ? 11.291 -21.431 -23.311 1.00 83.00 284 LEU A O 1
ATOM 2201 N N . CYS A 1 285 ? 10.236 -19.475 -22.991 1.00 76.56 285 CYS A N 1
ATOM 2202 C CA . CYS A 1 285 ? 8.882 -19.951 -23.281 1.00 76.56 285 CYS A CA 1
ATOM 2203 C C . CYS A 1 285 ? 8.768 -20.603 -24.673 1.00 76.56 285 CYS A C 1
ATOM 2205 O O . CYS A 1 285 ? 8.148 -21.646 -24.829 1.00 76.56 285 CYS A O 1
ATOM 2207 N N . SER A 1 286 ? 9.444 -20.055 -25.689 1.00 78.38 286 SER A N 1
ATOM 2208 C CA . SER A 1 286 ? 9.502 -20.653 -27.038 1.00 78.38 286 SER A CA 1
ATOM 2209 C C . SER A 1 286 ? 10.256 -21.987 -27.117 1.00 78.38 286 SER A C 1
ATOM 2211 O O . SER A 1 286 ? 10.105 -22.712 -28.100 1.00 78.38 286 SER A O 1
ATOM 2213 N N . LYS A 1 287 ? 11.078 -22.323 -26.116 1.00 73.06 287 LYS A N 1
ATOM 2214 C CA . LYS A 1 287 ? 11.730 -23.638 -26.004 1.00 73.06 287 LYS A CA 1
ATOM 2215 C C . LYS A 1 287 ? 10.884 -24.632 -25.215 1.00 73.06 287 LYS A C 1
ATOM 2217 O O . LYS A 1 287 ? 11.086 -25.838 -25.373 1.00 73.06 287 LYS A O 1
ATOM 2222 N N . ASP A 1 288 ? 9.948 -24.140 -24.410 1.00 69.44 288 ASP A N 1
ATOM 2223 C CA . ASP A 1 288 ? 9.031 -24.966 -23.644 1.00 69.44 288 ASP A CA 1
ATOM 2224 C C . ASP A 1 288 ? 7.933 -25.497 -24.567 1.00 69.44 288 ASP A C 1
ATOM 2226 O O . ASP A 1 288 ? 7.011 -24.803 -24.995 1.00 69.44 288 ASP A O 1
ATOM 2230 N N . LYS A 1 289 ? 8.039 -26.785 -24.896 1.00 57.88 289 LYS A N 1
ATOM 2231 C CA . LYS A 1 289 ? 6.948 -27.521 -25.531 1.00 57.88 289 LYS A CA 1
ATOM 2232 C C . LYS A 1 289 ? 5.847 -27.706 -24.492 1.00 57.88 289 LYS A C 1
ATOM 2234 O O . LYS A 1 289 ? 5.889 -28.651 -23.707 1.00 57.88 289 LYS A O 1
ATOM 2239 N N . PHE A 1 290 ? 4.872 -26.804 -24.463 1.00 58.53 290 PHE A N 1
ATOM 2240 C CA . PHE A 1 290 ? 3.661 -27.027 -23.679 1.00 58.53 290 PHE A CA 1
ATOM 2241 C C . PHE A 1 290 ? 2.998 -28.320 -24.161 1.00 58.53 290 PHE A C 1
ATOM 2243 O O . PHE A 1 290 ? 2.751 -28.485 -25.354 1.00 58.53 290 PHE A O 1
ATOM 2250 N N . TRP A 1 291 ? 2.690 -29.232 -23.241 1.00 54.72 291 TRP A N 1
ATOM 2251 C CA . TRP A 1 291 ? 2.026 -30.503 -23.555 1.00 54.72 291 TRP A CA 1
ATOM 2252 C C . TRP A 1 291 ? 0.694 -30.294 -24.306 1.00 54.72 291 TRP A C 1
ATOM 2254 O O . TRP A 1 291 ? 0.357 -31.081 -25.183 1.00 54.72 291 TRP A O 1
ATOM 2264 N N . ILE A 1 292 ? 0.009 -29.170 -24.050 1.00 58.28 292 ILE A N 1
ATOM 2265 C CA . ILE A 1 292 ? -1.218 -28.737 -24.745 1.00 58.28 292 ILE A CA 1
ATOM 2266 C C . ILE A 1 292 ? -0.952 -28.426 -26.229 1.00 58.28 292 ILE A C 1
ATOM 2268 O O . ILE A 1 292 ? -1.780 -28.704 -27.089 1.00 58.28 292 ILE A O 1
ATOM 2272 N N . LEU A 1 293 ? 0.222 -27.875 -26.555 1.00 54.53 293 LEU A N 1
ATOM 2273 C CA . LEU A 1 293 ? 0.625 -27.624 -27.943 1.00 54.53 293 LEU A CA 1
ATOM 2274 C C . LEU A 1 293 ? 1.076 -28.910 -28.647 1.00 54.53 293 LEU A C 1
ATOM 2276 O O . LEU A 1 293 ? 1.011 -28.989 -29.870 1.00 54.53 293 LEU A O 1
ATOM 2280 N N . GLN A 1 294 ? 1.513 -29.924 -27.897 1.00 51.25 294 GLN A N 1
ATOM 2281 C CA . GLN A 1 294 ? 1.911 -31.211 -28.463 1.00 51.25 294 GLN A CA 1
ATOM 2282 C C . GLN A 1 294 ? 0.705 -32.006 -28.978 1.00 51.25 294 GLN A C 1
ATOM 2284 O O . GLN A 1 294 ? 0.827 -32.667 -30.005 1.00 51.25 294 GLN A O 1
ATOM 2289 N N . GLU A 1 295 ? -0.455 -31.873 -28.332 1.00 51.28 295 GLU A N 1
ATOM 2290 C CA . GLU A 1 295 ? -1.702 -32.542 -28.731 1.00 51.28 295 GLU A CA 1
ATOM 2291 C C . GLU A 1 295 ? -2.314 -31.943 -30.014 1.00 51.28 295 GLU A C 1
ATOM 2293 O O . GLU A 1 295 ? -2.956 -32.649 -30.789 1.00 51.28 295 GLU A O 1
ATOM 2298 N N . LEU A 1 296 ? -2.029 -30.666 -30.304 1.00 49.81 296 LEU A N 1
ATOM 2299 C CA . LEU A 1 296 ? -2.413 -30.000 -31.558 1.00 49.81 296 LEU A CA 1
ATOM 2300 C C . LEU A 1 296 ? -1.477 -30.315 -32.738 1.00 49.81 296 LEU A C 1
ATOM 2302 O O . LEU A 1 296 ? -1.868 -30.123 -33.886 1.00 49.81 296 LEU A O 1
ATOM 2306 N N . VAL A 1 297 ? -0.254 -30.791 -32.476 1.00 50.50 297 VAL A N 1
ATOM 2307 C CA . VAL A 1 297 ? 0.743 -31.121 -33.517 1.00 50.50 297 VAL A CA 1
ATOM 2308 C C . VAL A 1 297 ? 0.811 -32.628 -33.790 1.00 50.50 297 VAL A C 1
ATOM 2310 O O . VAL A 1 297 ? 1.282 -33.049 -34.839 1.00 50.50 297 VAL A O 1
ATOM 2313 N N . SER A 1 298 ? 0.291 -33.468 -32.896 1.00 43.41 298 SER A N 1
ATOM 2314 C CA . SER A 1 298 ? 0.326 -34.928 -33.038 1.00 43.41 298 SER A CA 1
ATOM 2315 C C . SER A 1 298 ? -0.745 -35.531 -33.962 1.00 43.41 298 SER A C 1
ATOM 2317 O O . SER A 1 298 ? -0.927 -36.747 -33.931 1.00 43.41 298 SER A O 1
ATOM 2319 N N . VAL A 1 299 ? -1.457 -34.731 -34.767 1.00 47.56 299 VAL A N 1
ATOM 2320 C CA . VAL A 1 299 ? -2.533 -35.232 -35.651 1.00 47.56 299 VAL A CA 1
ATOM 2321 C C . VAL A 1 299 ? -2.179 -35.247 -37.138 1.00 47.56 299 VAL A C 1
ATOM 2323 O O . VAL A 1 299 ? -2.921 -35.876 -37.881 1.00 47.56 299 VAL A O 1
ATOM 2326 N N . ASP A 1 300 ? -1.043 -34.711 -37.591 1.00 40.72 300 ASP A N 1
ATOM 2327 C CA . ASP A 1 300 ? -0.651 -34.935 -38.990 1.00 40.72 300 ASP A CA 1
ATOM 2328 C C . ASP A 1 300 ? 0.736 -35.552 -39.106 1.00 40.72 300 ASP A C 1
ATOM 2330 O O . ASP A 1 300 ? 1.762 -34.983 -38.729 1.00 40.72 300 ASP A O 1
ATOM 2334 N N . GLY A 1 301 ? 0.713 -36.801 -39.560 1.00 46.50 301 GLY A N 1
ATOM 2335 C CA . GLY A 1 301 ? 1.884 -37.540 -39.950 1.00 46.50 301 GLY A CA 1
ATOM 2336 C C . GLY A 1 301 ? 2.338 -37.105 -41.334 1.00 46.50 301 GLY A C 1
ATOM 2337 O O . GLY A 1 301 ? 1.540 -36.971 -42.253 1.00 46.50 301 GLY A O 1
ATOM 2338 N N . ASP A 1 302 ? 3.656 -37.043 -41.441 1.00 41.69 302 ASP A N 1
ATOM 2339 C CA . ASP A 1 302 ? 4.459 -37.080 -42.653 1.00 41.69 302 ASP A CA 1
ATOM 2340 C C . ASP A 1 302 ? 4.737 -35.756 -43.388 1.00 41.69 302 ASP A C 1
ATOM 2342 O O . ASP A 1 302 ? 3.874 -34.968 -43.758 1.00 41.69 302 ASP A O 1
ATOM 2346 N N . ASP A 1 303 ? 6.034 -35.628 -43.643 1.00 36.91 303 ASP A N 1
ATOM 2347 C CA . ASP A 1 303 ? 6.753 -34.719 -44.522 1.00 36.91 303 ASP A CA 1
ATOM 2348 C C . ASP A 1 303 ? 7.201 -33.314 -44.063 1.00 36.91 303 ASP A C 1
ATOM 2350 O O . ASP A 1 303 ? 6.613 -32.584 -43.271 1.00 36.91 303 ASP A O 1
ATOM 2354 N N . GLN A 1 304 ? 8.397 -33.012 -44.553 1.00 46.19 304 GLN A N 1
ATOM 2355 C CA . GLN A 1 304 ? 9.380 -32.050 -44.082 1.00 46.19 304 GLN A CA 1
ATOM 2356 C C . GLN A 1 304 ? 8.973 -30.585 -44.282 1.00 46.19 304 GLN A C 1
ATOM 2358 O O . GLN A 1 304 ? 8.600 -30.185 -45.379 1.00 46.19 304 GLN A O 1
ATOM 2363 N N . THR A 1 305 ? 9.198 -29.750 -43.262 1.00 36.94 305 THR A N 1
ATOM 2364 C CA . THR A 1 305 ? 10.045 -28.530 -43.258 1.00 36.94 305 THR A CA 1
ATOM 2365 C C . THR A 1 305 ? 9.630 -27.639 -42.087 1.00 36.94 305 THR A C 1
ATOM 2367 O O . THR A 1 305 ? 8.539 -27.087 -42.071 1.00 36.94 305 THR A O 1
ATOM 2370 N N . ASP A 1 306 ? 10.506 -27.490 -41.089 1.00 40.25 306 ASP A N 1
ATOM 2371 C CA . ASP A 1 306 ? 10.340 -26.531 -39.988 1.00 40.25 306 ASP A CA 1
ATOM 2372 C C . ASP A 1 306 ? 10.161 -25.095 -40.536 1.00 40.25 306 ASP A C 1
ATOM 2374 O O . ASP A 1 306 ? 11.140 -24.542 -41.053 1.00 40.25 306 ASP A O 1
ATOM 2378 N N . PRO A 1 307 ? 9.028 -24.390 -40.330 1.00 44.50 307 PRO A N 1
ATOM 2379 C CA . PRO A 1 307 ? 9.045 -22.942 -40.349 1.00 44.50 307 PRO A CA 1
ATOM 2380 C C . PRO A 1 307 ? 9.418 -22.484 -38.936 1.00 44.50 307 PRO A C 1
ATOM 2382 O O . PRO A 1 307 ? 8.579 -22.113 -38.115 1.00 44.50 307 PRO A O 1
ATOM 2385 N N . LYS A 1 308 ? 10.716 -22.533 -38.619 1.00 52.16 308 LYS A N 1
ATOM 2386 C CA . LYS A 1 308 ? 11.246 -21.793 -37.469 1.00 52.16 308 LYS A CA 1
ATOM 2387 C C . LYS A 1 308 ? 11.043 -20.301 -37.734 1.00 52.16 308 LYS A C 1
ATOM 2389 O O . LYS A 1 308 ? 11.593 -19.778 -38.698 1.00 52.16 308 LYS A O 1
ATOM 2394 N N . ASN A 1 309 ? 10.345 -19.640 -36.809 1.00 45.41 309 ASN A N 1
ATOM 2395 C CA . ASN A 1 309 ? 10.225 -18.182 -36.634 1.00 45.41 309 ASN A CA 1
ATOM 2396 C C . ASN A 1 309 ? 8.983 -17.486 -37.224 1.00 45.41 309 ASN A C 1
ATOM 2398 O O . ASN A 1 309 ? 9.111 -16.399 -37.778 1.00 45.41 309 ASN A O 1
ATOM 2402 N N . ALA A 1 310 ? 7.778 -18.019 -37.012 1.00 43.50 310 ALA A N 1
ATOM 2403 C CA . ALA A 1 310 ? 6.560 -17.208 -37.101 1.00 43.50 310 ALA A CA 1
ATOM 2404 C C . ALA A 1 310 ? 5.856 -17.161 -35.735 1.00 43.50 310 ALA A C 1
ATOM 2406 O O . ALA A 1 310 ? 5.496 -18.194 -35.175 1.00 43.50 310 ALA A O 1
ATOM 2407 N N . CYS A 1 311 ? 5.687 -15.960 -35.177 1.00 45.25 311 CYS A N 1
ATOM 2408 C CA . CYS A 1 311 ? 4.814 -15.735 -34.028 1.00 45.25 311 CYS A CA 1
ATOM 2409 C C . CYS A 1 311 ? 3.362 -15.865 -34.507 1.00 45.25 311 CYS A C 1
ATOM 2411 O O . CYS A 1 311 ? 2.949 -15.110 -35.381 1.00 45.25 311 CYS A O 1
ATOM 2413 N N . SER A 1 312 ? 2.574 -16.773 -33.931 1.00 49.59 312 SER A N 1
ATOM 2414 C CA . SER A 1 312 ? 1.164 -16.986 -34.308 1.00 49.59 312 SER A CA 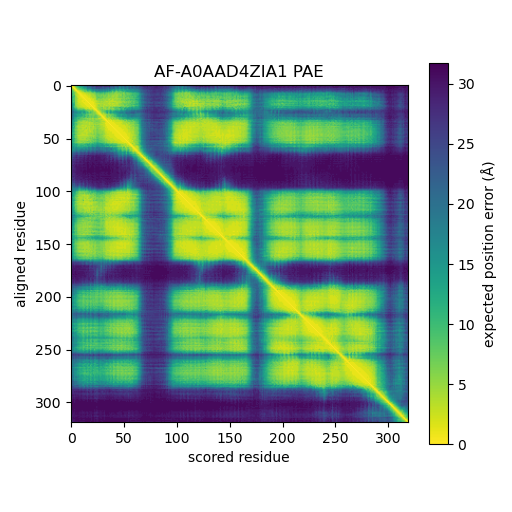1
ATOM 2415 C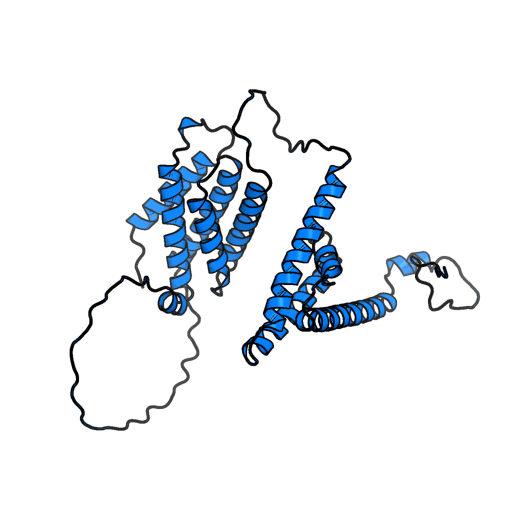 C . SER A 1 312 ? 0.249 -15.779 -34.043 1.00 49.59 312 SER A C 1
ATOM 2417 O O . SER A 1 312 ? -0.886 -15.761 -34.506 1.00 49.59 312 SER A O 1
ATOM 2419 N N . VAL A 1 313 ? 0.744 -14.762 -33.330 1.00 50.53 313 VAL A N 1
ATOM 2420 C CA . VAL A 1 313 ? 0.036 -13.502 -33.049 1.00 50.53 313 VAL A CA 1
ATOM 2421 C C . VAL A 1 313 ? 0.535 -12.357 -33.935 1.00 50.53 313 VAL A C 1
ATOM 2423 O O . VAL A 1 313 ? -0.238 -11.482 -34.312 1.00 50.53 313 VAL A O 1
ATOM 2426 N N . CYS A 1 314 ? 1.810 -12.376 -34.326 1.00 49.84 314 CYS A N 1
ATOM 2427 C CA . CYS A 1 314 ? 2.395 -11.379 -35.216 1.00 49.84 314 CYS A CA 1
ATOM 2428 C C . CYS A 1 314 ? 2.642 -12.041 -36.570 1.00 49.84 314 CYS A C 1
ATOM 2430 O O . CYS A 1 314 ? 3.765 -12.447 -36.876 1.00 49.84 314 CYS A O 1
ATOM 2432 N N . LEU A 1 315 ? 1.581 -12.164 -37.368 1.00 48.81 315 LEU A N 1
ATOM 2433 C CA . LEU A 1 315 ? 1.706 -12.427 -38.798 1.00 48.81 315 LEU A CA 1
ATOM 2434 C C . LEU A 1 315 ? 2.434 -11.240 -39.431 1.00 48.81 315 LEU A C 1
ATOM 2436 O O . LEU A 1 315 ? 1.802 -10.244 -39.761 1.00 48.81 315 LEU A O 1
ATOM 2440 N N . ASP A 1 316 ? 3.762 -11.345 -39.485 1.00 45.22 316 ASP A N 1
ATOM 2441 C CA . ASP A 1 316 ? 4.731 -10.558 -40.254 1.00 45.22 316 ASP A CA 1
ATOM 2442 C C . ASP A 1 316 ? 4.159 -9.262 -40.867 1.00 45.22 316 ASP A C 1
ATOM 2444 O O . ASP A 1 316 ? 3.938 -9.133 -42.073 1.00 45.22 316 ASP A O 1
ATOM 2448 N N . GLY A 1 317 ? 3.860 -8.298 -39.992 1.00 36.22 317 GLY A N 1
ATOM 2449 C CA . GLY A 1 317 ? 3.313 -6.998 -40.355 1.00 36.22 317 GLY A CA 1
ATOM 2450 C C . GLY A 1 317 ? 4.413 -6.110 -40.913 1.00 36.22 317 GLY A C 1
ATOM 2451 O O . GLY A 1 317 ? 4.958 -5.263 -40.211 1.00 36.22 317 GLY A O 1
ATOM 2452 N N . LYS A 1 318 ? 4.765 -6.327 -42.179 1.00 36.00 318 LYS A N 1
ATOM 2453 C CA . LYS A 1 318 ? 5.510 -5.360 -42.984 1.00 36.00 318 LYS A CA 1
ATOM 2454 C C . LYS A 1 318 ? 4.513 -4.309 -43.483 1.00 36.00 318 LYS A C 1
ATOM 2456 O O . LYS A 1 318 ? 3.744 -4.584 -44.403 1.00 36.00 318 LYS A O 1
ATOM 2461 N N . GLY A 1 319 ? 4.530 -3.130 -42.867 1.00 33.03 319 GLY A N 1
ATOM 2462 C CA . GLY A 1 319 ? 3.734 -1.960 -43.250 1.00 33.03 319 GLY A CA 1
ATOM 2463 C C . GLY A 1 319 ? 4.005 -0.791 -42.328 1.00 33.03 319 GLY A C 1
ATOM 2464 O O . GLY A 1 319 ? 3.469 -0.829 -41.203 1.00 33.03 319 GLY A O 1
#

Solvent-accessible surface area (backbone atoms only — not comparable to full-atom values): 19788 Å² total; per-residue (Å²): 136,81,79,80,47,76,66,59,54,52,51,54,50,50,52,43,53,53,38,57,58,69,48,40,89,90,63,66,77,85,76,68,46,67,73,58,53,52,51,50,52,55,50,51,50,54,52,51,51,52,52,47,31,68,70,36,62,66,55,44,72,76,62,54,76,83,69,86,76,85,75,86,87,83,82,89,88,86,87,86,84,88,80,93,73,93,71,81,83,71,80,70,72,78,76,72,82,77,71,49,73,68,58,52,52,49,50,54,53,49,38,51,44,45,50,39,50,38,52,32,54,76,75,48,89,76,56,70,68,58,50,54,51,51,49,52,56,37,58,54,46,74,75,50,75,95,45,66,68,50,37,51,36,30,52,53,30,50,53,42,50,53,50,38,70,75,57,59,80,72,82,86,83,74,93,74,84,86,75,98,64,94,74,71,82,82,50,96,62,50,68,59,51,51,51,50,52,52,48,52,52,28,39,52,50,40,50,54,51,36,47,50,66,54,68,48,54,80,75,55,43,55,59,52,48,52,52,49,54,50,50,53,50,50,39,63,71,34,47,85,37,86,91,35,72,64,31,49,59,45,61,67,34,46,67,68,95,59,92,50,66,58,32,42,54,52,32,48,56,50,52,51,53,49,52,55,47,54,53,50,52,50,59,49,54,74,67,55,78,50,70,75,58,48,67,73,58,72,76,70,85,84,85,90,78,87,79,83,87,71,54,95,85,57,73,80,80,83,126

Sequence (319 aa):
MSSVGPDQTAIQESIHAALAVMAH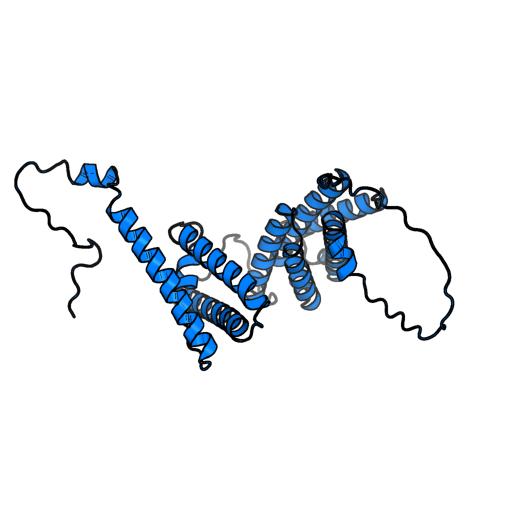NQMPKQLYKEEIIERILEFSRHQIMDVMCAYDPSYHALHRPIEEDEDPDAEIGSASKKRHSIKTVKVHKSSFNRVSAAVNNILQKMCTILGLLKDLLLIERFSDGCILQLVKTSFTTFMVDDIQLLQLKAMCLISGLVHYSANLPEPLGQESSGNSILELSLDADYPTKGHEAATEACCHFWTRVLQRFASAKTQEASELKVMMENLVTVLLTTLNLPEYPASAPIMENAGLKSKDIGARTRAIDLLGTIAARLKRDSALCSKDKFWILQELVSVDGDDQTDPKNACSVCLDGKG

=== Feature glossary ===
A reading guide for the features in this record.

Start from the sequence.

  · Sequence gives the chain of amino acids in standard one-letter code (A=alanine, C=cysteine, …, Y=tyrosine), read N→C. It is the only feature that is directly encoded by the gene; all structural features are derived from the folded form of this sequence.

Fold it, and you get atomic coordinates and the backbone conformation that goes with them.

  · Structure coordinates are given as an mmCIF _atom_site loop: one row per atom with element, residue name, chain id, sequence number, and x/y/z position in Å. Only the four main-chain atoms per residue are included here; side chains are omitted to keep the record compact.

  · Backbone dihedral angles. Every residue except chain termini has a φ (preceding-C → N → Cα → C) and a ψ (N → Cα → C → next-N). They are reported in degrees following the IUPAC sign convention. Secondary structure is essentially a statement about which (φ, ψ) basin each residue occupies.

  · Eight-state secondary structure (DSSP): H is the canonical α-helix, G the tighter 3₁₀-helix, I the wider π-helix; E/B are β-structure, T and S are turns and bends, and '-' is everything else. DSSP derives these from the pattern of main-chain N–H···O=C hydrogen bonds, not from the sequence.

  · SS3 is a coarse helix/strand/coil call (letters a/b/c) made by the P-SEA algorithm from inter-Cα distances and dihedrals. It is less detailed than DSSP but needs only Cα positions.

Summarize the fold with a handful of shape descriptors and a per-residue structural alphabet.

  · Radius of gyration (Rg) is the root-mean-square distance of Cα atoms from their centroid — a single number for overall size and compactness. A globular domain of N residues has Rg ≈ 2.2·N^0.38 Å; an extended or disordered chain has a much larger Rg. The Cα contact count is the number of residue pairs whose Cα atoms are within 8 Å and are more than four positions apart in sequence — a standard proxy for tertiary packing density. The bounding box is the smallest axis-aligned box enclosing all Cα atoms.

  · 3Di is Foldseek's structural alphabet. Each residue is assigned one of twenty discrete states based on how its Cα sits relative to its spatial (not sequential) neighbors. Aligning 3Di strings finds structural homologs roughly as well as full 3D superposition, but orders of magnitude faster.

  · Solvent-accessible surface area (SASA) is the area in Å² traced out by the centre of a 1.4 Å probe sphere (a water molecule) rolled over the protein's van der Waals surface (Shrake–Rupley / Lee–Richards construction). Buried residues have near-zero SASA; fully exposed residues can exceed 200 Å². The total SASA scales roughly with the number of surface residues.

Ask how reliable the model is.

  · For AlphaFold models, the B-factor field carries pLDDT — the model's own estimate of local accuracy on a 0–100 scale. Regions with pLDDT<50 should be treated as essentially unmodeled; they often correspond to intrinsically disordered segments.

  · For experimental (PDB) structures, the B-factor (temperature factor) quantifies the positional spread of each atom in the crystal — a combination of thermal vibration and static disorder — in units of Å². High B-factors mark flexible loops or poorly resolved regions; low B-factors mark the rigid, well-ordered core.

  · Predicted Aligned Error (PAE) is an AlphaFol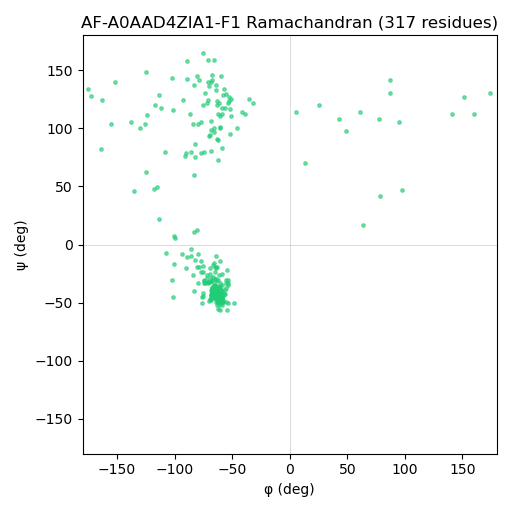d confidence matrix: entry (i, j) is the expected error in the position of residue j, in ångströms, when the prediction is superimposed on the true structure at residue i. Low PAE within a block of residues means that block is internally rigid and well-predicted; high PAE between two blocks means their relative placement is uncertain even if each block individually is confident.

Place it in context: what it resembles, what it is annotated as, and how it looks.

  · Structural nearest neighbors (via Foldseek easy-search vs the PDB). Reported per hit: target PDB id, E-value, and alignment TM-score. A TM-score above ~0.5 is the conventional threshold for 'same fold'.

  · Functional annotations link the protein to curated databases. InterPro entries identify conserved domains and families by matching the sequence against member-database signatures (Pfam, PROSITE, CDD, …). Gene Ontology (GO) terms describe molecular function, biological process, and cellular component in a controlled vocabulary. CATH places the structure in a hierarchical fold classification (Class/Architecture/Topology/Homologous-superfamily). The organism is the source species.

  · The contact map is a binary N×N matrix image: pixel (i, j) is dark where Cα_i and Cα_j are within 8 Å and |i−j|>4. Because the |i−j|>4 filter removes local helical contacts, off-diagonal stripes parallel to the main diagonal indicate parallel β-sheets; stripes perpendicular to it indicate antiparallel β-sheets. The Ramachandran plot scatters every residue's (φ, ψ) pair against the sterically allowed regions. The PAE heatmap renders the predicted-aligned-error matrix.

  · Six rendered views show the 3D structure from the faces of a cube — i.e. along ±x, ±y, ±z. Rendering representation is drawn randomly per protein from cartoon (secondary-structure ribbons), sticks (backbone bonds), or molecular surface; coloring is either N→C rainbow (blue at the N-terminus through red at the C-terminus) or one color per chain.